Protein AF-A0AAF0ILE7-F1 (afdb_monomer)

Foldseek 3Di:
DDDPDDPPPDPDPVPDDDPVVVVVVVVVVVVVVVVVVVCVVVDLADEPVLLPVCVVPVPPDDDAFQVPFDWDDDDFFIKTKDKDWDADDDPDPDPPDRDIDIDPIDIDTFFGQDFAEDEADPPDDQWHSYYPVCPDDDTFGQCLLVLLLLLLVLVLLVSLVRYPDDPVFAKAFDPFFAAEDEPDPPDPPPAAEQELEADDPQLRLQSGQSQGAFGGIFGWDADPNGITGGLSRYHYNYPRGHYYYYNDDPDPDPDRRGHDHSVVSVVSSVSSCVVRVNVVSSSSSNSVSVPSNPPPPPDDDD

Sequence (302 aa):
MSCCEERKFGQNDLLRPKPKESSRIFLHSLKTWRSLLFVAQSTTRFPDSCINIRNVLHNTPAIPDSSGVTETAEGNCLLLNGYSLWKIHSISDCELNTKLKRSQSQAIVIGELQPTYCKLSNEFLLKWSGLDTTPNTPQTGNYLCVFVLGWAYILSARLLELRRENDADKLSYTDSRAILSAMNPTTHDCRFLIPVGDADEQELRWWAAILAKGCGWQATLTRGGRTYFSPWACYLDDDRPLTVLHNGLKSTSAYSLEPPSSTQAQSYLLRLAQMHNAVDQLIAAFMATLTIPRRQRFGAPI

pLDDT: mean 82.79, std 15.35, range [27.62, 98.5]

Nearest PDB structures (foldseek):
  8bqu-assembly1_A  TM=4.404E-01  e=6.848E+00  Oryzias latipes

Mean predicted aligned error: 10.49 Å

Solvent-accessible surface area (backbone atoms only — not comparable to full-atom values): 17958 Å² total; per-residue (Å²): 136,90,82,85,74,78,78,74,78,67,95,73,52,91,89,55,72,52,71,69,55,47,51,52,52,48,53,50,49,52,52,51,53,51,51,51,49,52,49,60,74,71,52,77,48,46,61,62,76,73,54,43,58,61,83,72,46,74,86,56,79,78,85,67,43,54,90,77,53,73,77,43,81,54,94,66,33,32,29,39,76,45,67,55,78,50,63,55,82,69,93,57,99,61,90,64,69,58,59,79,43,73,53,73,77,43,78,44,75,62,16,24,71,64,63,47,74,44,62,78,61,94,80,62,59,71,52,45,72,49,44,64,90,48,88,82,65,78,80,34,73,51,53,40,67,60,33,24,31,50,42,16,48,27,54,20,39,43,49,44,73,38,52,55,82,53,87,74,36,42,66,41,70,50,92,32,54,25,48,77,40,61,78,61,99,78,78,82,66,99,54,56,74,43,76,57,46,87,55,52,72,68,54,46,52,47,54,22,17,58,50,3,58,42,60,7,55,47,41,36,46,60,55,99,93,42,66,21,25,23,53,36,35,53,25,37,61,45,91,74,61,43,32,43,29,30,69,54,76,85,84,82,78,86,66,89,74,76,65,72,52,29,71,57,46,47,51,54,52,50,50,49,19,61,76,55,73,32,56,68,40,46,48,43,13,47,49,54,37,72,61,56,41,79,89,69,69,84,85,67,89,131

Organism: NCBI:txid2070801

Structure (mmCIF, N/CA/C/O backbone):
data_AF-A0AAF0ILE7-F1
#
_entry.id   AF-A0AAF0ILE7-F1
#
loop_
_atom_site.group_PDB
_atom_site.id
_atom_site.type_symbol
_atom_site.label_atom_id
_atom_site.label_alt_id
_atom_site.label_comp_id
_atom_site.label_asym_id
_atom_site.label_entity_id
_atom_site.label_seq_id
_atom_site.pdbx_PDB_ins_code
_atom_site.Cartn_x
_atom_site.Cartn_y
_atom_site.Cartn_z
_atom_site.occupancy
_atom_site.B_iso_or_equiv
_atom_site.auth_seq_id
_atom_site.auth_comp_id
_atom_site.auth_asym_id
_atom_site.auth_atom_id
_atom_site.pdbx_PDB_model_num
ATOM 1 N N . MET A 1 1 ? -65.268 -5.201 17.010 1.00 44.50 1 MET A N 1
ATOM 2 C CA . MET A 1 1 ? -65.114 -5.165 15.539 1.00 44.50 1 MET A CA 1
ATOM 3 C C . MET A 1 1 ? -65.282 -3.717 15.111 1.00 44.50 1 MET A C 1
ATOM 5 O O . MET A 1 1 ? -66.217 -3.091 15.584 1.00 44.50 1 MET A O 1
ATOM 9 N N . SER A 1 2 ? -64.376 -3.226 14.263 1.00 42.81 2 SER A N 1
ATOM 10 C CA . SER A 1 2 ? -64.203 -1.827 13.835 1.00 42.81 2 SER A CA 1
ATOM 11 C C . SER A 1 2 ? -63.523 -0.890 14.843 1.00 42.81 2 SER A C 1
ATOM 13 O O . SER A 1 2 ? -64.093 -0.568 15.877 1.00 42.81 2 SER A O 1
ATOM 15 N N . CYS A 1 3 ? -62.278 -0.517 14.526 1.00 34.16 3 CYS A N 1
ATOM 16 C CA . CYS A 1 3 ? -61.756 0.858 14.541 1.00 34.16 3 CYS A CA 1
ATOM 17 C C . CYS A 1 3 ? -60.310 0.841 14.000 1.00 34.16 3 CYS A C 1
ATOM 19 O O . CYS A 1 3 ? -59.349 1.106 14.717 1.00 34.16 3 CYS A O 1
ATOM 21 N N . CYS A 1 4 ? -60.141 0.493 12.719 1.00 44.22 4 CYS A N 1
ATOM 22 C CA . CYS A 1 4 ? -59.001 1.003 11.957 1.00 44.22 4 CYS A CA 1
ATOM 23 C C . CYS A 1 4 ? -59.420 2.379 11.439 1.00 44.22 4 CYS A C 1
ATOM 25 O O . CYS A 1 4 ? -59.944 2.496 10.336 1.00 44.22 4 CYS A O 1
ATOM 27 N N . GLU A 1 5 ? -59.253 3.406 12.271 1.00 39.88 5 GLU A N 1
ATOM 28 C CA . GLU A 1 5 ? -59.288 4.782 11.788 1.00 39.88 5 GLU A CA 1
ATOM 29 C C . GLU A 1 5 ? -58.074 5.004 10.884 1.00 39.88 5 GLU A C 1
ATOM 31 O O . GLU A 1 5 ? -56.918 4.903 11.307 1.00 39.88 5 GLU A O 1
ATOM 36 N N . GLU A 1 6 ? -58.347 5.295 9.616 1.00 42.75 6 GLU A N 1
ATOM 37 C CA . GLU A 1 6 ? -57.373 5.846 8.688 1.00 42.75 6 GLU A CA 1
ATOM 38 C C . GLU A 1 6 ? -56.753 7.105 9.308 1.00 42.75 6 GLU A C 1
ATOM 40 O O . GLU A 1 6 ? -57.413 8.137 9.466 1.00 42.75 6 GLU A O 1
ATOM 45 N N . ARG A 1 7 ? -55.457 7.051 9.647 1.00 43.00 7 ARG A N 1
ATOM 46 C CA . ARG A 1 7 ? -54.687 8.264 9.939 1.00 43.00 7 ARG A CA 1
ATOM 47 C C . ARG A 1 7 ? -54.686 9.130 8.685 1.00 43.00 7 ARG A C 1
ATOM 49 O O . ARG A 1 7 ? -53.892 8.915 7.771 1.00 43.00 7 ARG A O 1
ATOM 56 N N . LYS A 1 8 ? -55.548 10.146 8.665 1.00 46.66 8 LYS A N 1
ATOM 57 C CA . LYS A 1 8 ? -55.420 11.282 7.755 1.00 46.66 8 LYS A CA 1
ATOM 58 C C . LYS A 1 8 ? -54.035 11.892 7.963 1.00 46.66 8 LYS A C 1
ATOM 60 O O . LYS A 1 8 ? -53.756 12.479 9.007 1.00 46.66 8 LYS A O 1
ATOM 65 N N . PHE A 1 9 ? -53.161 11.721 6.974 1.00 48.44 9 PHE A N 1
ATOM 66 C CA . PHE A 1 9 ? -51.861 12.379 6.923 1.00 48.44 9 PHE A CA 1
ATOM 67 C C . PHE A 1 9 ? -52.081 13.894 6.933 1.00 48.44 9 PHE A C 1
ATOM 69 O O . PHE A 1 9 ? -52.560 14.473 5.959 1.00 48.44 9 PHE A O 1
ATOM 76 N N . GLY A 1 10 ? -51.774 14.527 8.066 1.00 49.00 10 GLY A N 1
ATOM 77 C CA . GLY A 1 10 ? -51.865 15.971 8.223 1.00 49.00 10 GLY A CA 1
ATOM 78 C C . GLY A 1 10 ? -50.972 16.679 7.209 1.00 49.00 10 GLY A C 1
ATOM 79 O O . GLY A 1 10 ? -49.790 16.377 7.076 1.00 49.00 10 GLY A O 1
ATOM 80 N N . GLN A 1 11 ? -51.544 17.658 6.518 1.00 53.59 11 GLN A N 1
ATOM 81 C CA . GLN A 1 11 ? -50.920 18.491 5.484 1.00 53.59 11 GLN A CA 1
ATOM 82 C C . GLN A 1 11 ? -49.782 19.405 6.001 1.00 53.59 11 GLN A C 1
ATOM 84 O O . GLN A 1 11 ? -49.270 20.220 5.241 1.00 53.59 11 GLN A O 1
ATOM 89 N N . ASN A 1 12 ? -49.387 19.271 7.274 1.00 57.56 12 ASN A N 1
ATOM 90 C CA . ASN A 1 12 ? -48.480 20.158 8.008 1.00 57.56 12 ASN A CA 1
ATOM 91 C C . ASN A 1 12 ? -47.476 19.362 8.862 1.00 57.56 12 ASN A C 1
ATOM 93 O O . ASN A 1 12 ? -47.335 19.599 10.061 1.00 57.56 12 ASN A O 1
ATOM 97 N N . ASP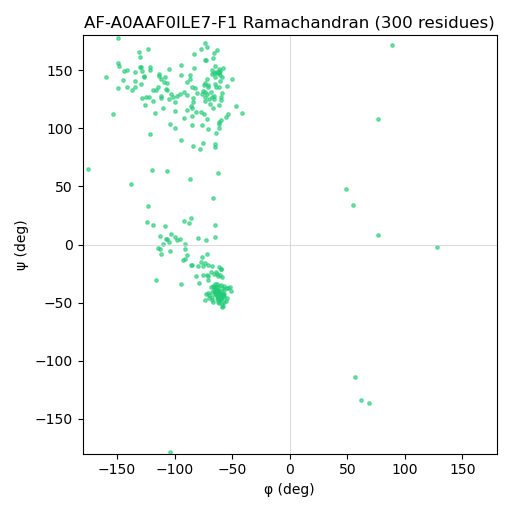 A 1 13 ? -46.779 18.401 8.262 1.00 67.25 13 ASP A N 1
ATOM 98 C CA . ASP A 1 13 ? -45.545 17.897 8.863 1.00 67.25 13 ASP A CA 1
ATOM 99 C C . ASP A 1 13 ? -44.461 18.979 8.716 1.00 67.25 13 ASP A C 1
ATOM 101 O O . ASP A 1 13 ? -43.992 19.245 7.610 1.00 67.25 13 ASP A O 1
ATOM 105 N N . LEU A 1 14 ? -44.096 19.634 9.825 1.00 68.38 14 LEU A N 1
ATOM 106 C CA . LEU A 1 14 ? -43.091 20.706 9.863 1.00 68.38 14 LEU A CA 1
ATOM 107 C C . LEU A 1 14 ? -41.696 20.237 9.417 1.00 68.38 14 LEU A C 1
ATOM 109 O O . LEU A 1 14 ? -40.869 21.070 9.053 1.00 68.38 14 LEU A O 1
ATOM 113 N N . LEU A 1 15 ? -41.435 18.927 9.430 1.00 72.00 15 LEU A N 1
ATOM 114 C CA . LEU A 1 15 ? -40.181 18.339 8.958 1.00 72.00 15 LEU A CA 1
ATOM 115 C C . LEU A 1 15 ? -40.216 18.005 7.462 1.00 72.00 15 LEU A C 1
ATOM 117 O O . LEU A 1 15 ? -39.178 17.681 6.880 1.00 72.00 15 LEU A O 1
ATOM 121 N N . ARG A 1 16 ? -41.386 18.094 6.816 1.00 70.62 16 ARG A N 1
ATOM 122 C CA . ARG A 1 16 ? -41.552 17.791 5.397 1.00 70.62 16 ARG A CA 1
ATOM 123 C C . ARG A 1 16 ? -41.569 19.094 4.592 1.00 70.62 16 ARG A C 1
ATOM 125 O O . ARG A 1 16 ? -42.498 19.891 4.735 1.00 70.62 16 ARG A O 1
ATOM 132 N N . PRO A 1 17 ? -40.570 19.331 3.722 1.00 76.88 17 PRO A N 1
ATOM 133 C CA . PRO A 1 17 ? -40.547 20.539 2.916 1.00 76.88 17 PRO A CA 1
ATOM 134 C C . PRO A 1 17 ? -41.801 20.627 2.046 1.00 76.88 17 PRO A C 1
ATOM 136 O O . PRO A 1 17 ? -42.312 19.623 1.541 1.00 76.88 17 PRO A O 1
ATOM 139 N N . LYS A 1 18 ? -42.301 21.851 1.859 1.00 86.06 18 LYS A N 1
ATOM 140 C CA . LYS A 1 18 ? -43.474 22.094 1.012 1.00 86.06 18 LYS A CA 1
ATOM 141 C C . LYS A 1 18 ? -43.158 21.665 -0.429 1.00 86.06 18 LYS A C 1
ATOM 143 O O . LYS A 1 18 ? -42.040 21.901 -0.883 1.00 86.06 18 LYS A O 1
ATOM 148 N N . PRO A 1 19 ? -44.129 21.164 -1.217 1.00 84.38 19 PRO A N 1
ATOM 149 C CA . PRO A 1 19 ? -43.870 20.670 -2.576 1.00 84.38 19 PRO A CA 1
ATOM 150 C C . PRO A 1 19 ? -43.118 21.652 -3.493 1.00 84.38 19 PRO A C 1
ATOM 152 O O . PRO A 1 19 ? -42.248 21.250 -4.267 1.00 84.38 19 PRO A O 1
ATOM 155 N N . LYS A 1 20 ? -43.403 22.958 -3.378 1.00 84.75 20 LYS A N 1
ATOM 156 C CA . LYS A 1 20 ? -42.690 24.023 -4.108 1.00 84.75 20 LYS A CA 1
ATOM 157 C C . LYS A 1 20 ? -41.219 24.134 -3.697 1.00 84.75 20 LYS A C 1
ATOM 159 O O . LYS A 1 20 ? -40.352 24.336 -4.541 1.00 84.75 20 LYS A O 1
ATOM 164 N N . GLU A 1 21 ? -40.937 23.989 -2.409 1.00 84.69 21 GLU A N 1
ATOM 165 C CA . GLU A 1 21 ? -39.586 24.044 -1.861 1.00 84.69 21 GLU A CA 1
ATOM 166 C C . GLU A 1 21 ? -38.790 22.787 -2.215 1.00 84.69 21 GLU A C 1
ATOM 168 O O . GLU A 1 21 ? -37.661 22.905 -2.687 1.00 84.69 21 GLU A O 1
ATOM 173 N N . SER A 1 22 ? -39.411 21.606 -2.125 1.00 85.88 22 SER A N 1
ATOM 174 C CA . SER A 1 22 ? -38.835 20.351 -2.619 1.00 85.88 22 SER A CA 1
ATOM 175 C C . SER A 1 22 ? -38.486 20.439 -4.105 1.00 85.88 22 SER A C 1
ATOM 177 O O . SER A 1 22 ? -37.383 20.070 -4.495 1.00 85.88 22 SER A O 1
ATOM 179 N N . SER A 1 23 ? -39.383 20.991 -4.929 1.00 89.50 23 SER A N 1
ATOM 180 C CA . SER A 1 23 ? -39.147 21.163 -6.370 1.00 89.50 23 SER A CA 1
ATOM 181 C C . SER A 1 23 ? -37.993 22.132 -6.651 1.00 89.50 23 SER A C 1
ATOM 183 O O . SER A 1 23 ? -37.149 21.865 -7.504 1.00 89.50 23 SER A O 1
ATOM 185 N N . ARG A 1 24 ? -37.903 23.238 -5.899 1.00 92.19 24 ARG A N 1
ATOM 186 C CA . ARG A 1 24 ? -36.795 24.201 -6.003 1.00 92.19 24 ARG A CA 1
ATOM 187 C C . ARG A 1 24 ? -35.454 23.568 -5.624 1.00 92.19 24 ARG A C 1
ATOM 189 O O . ARG A 1 24 ? -34.479 23.745 -6.351 1.00 92.19 24 ARG A O 1
ATOM 196 N N . ILE A 1 25 ? -35.405 22.834 -4.509 1.00 90.94 25 ILE A N 1
ATOM 197 C CA . ILE A 1 25 ? -34.198 22.129 -4.052 1.00 90.94 25 ILE A CA 1
ATOM 198 C C . ILE A 1 25 ? -33.799 21.054 -5.063 1.00 90.94 25 ILE A C 1
ATOM 200 O O . ILE A 1 25 ? -32.623 20.954 -5.401 1.00 90.94 25 ILE A O 1
ATOM 204 N N . PHE A 1 26 ? -34.763 20.302 -5.598 1.00 92.44 26 PHE A N 1
ATOM 205 C CA . PHE A 1 26 ? -34.513 19.295 -6.625 1.00 92.44 26 PHE A CA 1
ATOM 206 C C . PHE A 1 26 ? -33.878 19.906 -7.878 1.00 92.44 26 PHE A C 1
ATOM 208 O O . PHE A 1 26 ? -32.829 19.441 -8.315 1.00 92.44 26 PHE A O 1
ATOM 215 N N . LEU A 1 27 ? -34.456 20.980 -8.428 1.00 94.94 27 LEU A N 1
ATOM 216 C CA . LEU A 1 27 ? -33.906 21.651 -9.612 1.00 94.94 27 LEU A CA 1
ATOM 217 C C . LEU A 1 27 ? -32.514 22.236 -9.352 1.00 94.94 27 LEU A C 1
ATOM 219 O O . LEU A 1 27 ? -31.636 22.135 -10.209 1.00 94.94 27 LEU A O 1
ATOM 223 N N . HIS A 1 28 ? -32.300 22.823 -8.171 1.00 94.06 28 HIS A N 1
ATOM 224 C CA . HIS A 1 28 ? -30.990 23.327 -7.771 1.00 94.06 28 HIS A CA 1
ATOM 225 C C . HIS A 1 28 ? -29.959 22.195 -7.682 1.00 94.06 28 HIS A C 1
ATOM 227 O O . HIS A 1 28 ? -28.906 22.287 -8.305 1.00 94.06 28 HIS A O 1
ATOM 233 N N . SER A 1 29 ? -30.294 21.107 -6.986 1.00 92.44 29 SER A N 1
ATOM 234 C CA . SER A 1 29 ? -29.453 19.915 -6.861 1.00 92.44 29 SER A CA 1
ATOM 235 C C . SER A 1 29 ? -29.116 19.332 -8.233 1.00 92.44 29 SER A C 1
ATOM 237 O O . SER A 1 29 ? -27.945 19.152 -8.554 1.00 92.44 29 SER A O 1
ATOM 239 N N . LEU A 1 30 ? -30.117 19.135 -9.096 1.00 95.25 30 LEU A N 1
ATOM 240 C CA . LEU A 1 30 ? -29.925 18.618 -10.450 1.00 95.25 30 LEU A CA 1
ATOM 241 C C . LEU A 1 30 ? -28.982 19.504 -11.273 1.00 95.25 30 LEU A C 1
ATOM 243 O O . LEU A 1 30 ? -28.102 18.988 -11.961 1.00 95.25 30 LEU A O 1
ATOM 247 N N . LYS A 1 31 ? -29.146 20.832 -11.205 1.00 96.06 31 LYS A N 1
ATOM 248 C CA . LYS A 1 31 ? -28.257 21.781 -11.888 1.00 96.06 31 LYS A CA 1
ATOM 249 C C . LYS A 1 31 ? -26.826 21.676 -11.357 1.00 96.06 31 LYS A C 1
ATOM 251 O O . LYS A 1 31 ? -25.897 21.616 -12.158 1.00 96.06 31 LYS A O 1
ATOM 256 N N . THR A 1 32 ? -26.655 21.621 -10.039 1.00 94.62 32 THR A N 1
ATOM 257 C CA . THR A 1 32 ? -25.345 21.493 -9.389 1.00 94.62 32 THR A CA 1
ATOM 258 C C . THR A 1 32 ? -24.655 20.190 -9.786 1.00 94.62 32 THR A C 1
ATOM 260 O O . THR A 1 32 ? -23.532 20.231 -10.279 1.00 94.62 32 THR A O 1
ATOM 263 N N . TRP A 1 33 ? -25.335 19.045 -9.678 1.00 93.06 33 TRP A N 1
ATOM 264 C CA . TRP A 1 33 ? -24.778 17.744 -10.062 1.00 93.06 33 TRP A CA 1
ATOM 265 C C . TRP A 1 33 ? -24.431 17.664 -11.547 1.00 93.06 33 TRP A C 1
ATOM 267 O O . TRP A 1 33 ? -23.370 17.155 -11.892 1.00 93.06 33 TRP A O 1
ATOM 277 N N . ARG A 1 34 ? -25.269 18.217 -12.435 1.00 94.38 34 ARG A N 1
ATOM 278 C CA . ARG A 1 34 ? -24.948 18.298 -13.870 1.00 94.38 34 ARG A CA 1
ATOM 279 C C . ARG A 1 34 ? -23.727 19.169 -14.140 1.00 94.38 34 ARG A C 1
ATOM 281 O O . ARG A 1 34 ? -22.902 18.797 -14.964 1.00 94.38 34 ARG A O 1
ATOM 288 N N . SER A 1 35 ? -23.601 20.300 -13.448 1.00 93.25 35 SER A N 1
ATOM 289 C CA . SER A 1 35 ? -22.428 21.168 -13.572 1.00 93.25 35 SER A CA 1
ATOM 290 C C . SER A 1 35 ? -21.159 20.459 -13.104 1.00 93.25 35 SER A C 1
ATOM 292 O O . SER A 1 35 ? -20.144 20.530 -13.786 1.00 93.25 35 SER A O 1
ATOM 294 N N . LEU A 1 36 ? -21.218 19.757 -11.969 1.00 88.81 36 LEU A N 1
ATOM 295 C CA . LEU A 1 36 ? -20.093 18.980 -11.448 1.00 88.81 36 LEU A CA 1
ATOM 296 C C . LEU A 1 36 ? -19.712 17.837 -12.394 1.00 88.81 36 LEU A C 1
ATOM 298 O O . LEU A 1 36 ? -18.530 17.646 -12.655 1.00 88.81 36 LEU A O 1
ATOM 302 N N . LEU A 1 37 ? -20.698 17.122 -12.948 1.00 89.12 37 LEU A N 1
ATOM 303 C CA . LEU A 1 37 ? -20.465 16.062 -13.929 1.00 89.12 37 LEU A CA 1
ATOM 304 C C . LEU A 1 37 ? -19.801 16.606 -15.196 1.00 89.12 37 LEU A C 1
ATOM 306 O O . LEU A 1 37 ? -18.834 16.020 -15.666 1.00 89.12 37 LEU A O 1
ATOM 310 N N . PHE A 1 38 ? -20.292 17.728 -15.726 1.00 91.56 38 PHE A N 1
ATOM 311 C CA . PHE A 1 38 ? -19.709 18.361 -16.906 1.00 91.56 38 PHE A CA 1
ATOM 312 C C . PHE A 1 38 ? -18.247 18.755 -16.667 1.00 91.56 38 PHE A C 1
ATOM 314 O O . PHE A 1 38 ? -17.386 18.431 -17.481 1.00 91.56 38 PHE A O 1
ATOM 321 N N . VAL A 1 39 ? -17.957 19.389 -15.522 1.00 86.56 39 VAL A N 1
ATOM 322 C CA . VAL A 1 39 ? -16.581 19.720 -15.129 1.00 86.56 39 VAL A CA 1
ATOM 323 C C . VAL A 1 39 ? -15.742 18.446 -15.053 1.00 86.56 39 VAL A C 1
ATOM 325 O O . VAL A 1 39 ? -14.740 18.357 -15.752 1.00 86.56 39 VAL A O 1
ATOM 328 N N . ALA A 1 40 ? -16.195 17.430 -14.314 1.00 82.19 40 ALA A N 1
ATOM 329 C CA . ALA A 1 40 ? -15.473 16.171 -14.148 1.00 82.19 40 ALA A CA 1
ATOM 330 C C . ALA A 1 40 ? -15.185 15.452 -15.477 1.00 82.19 40 ALA A C 1
ATOM 332 O O . ALA A 1 40 ? -14.108 14.892 -15.641 1.00 82.19 40 ALA A O 1
ATOM 333 N N . GLN A 1 41 ? -16.115 15.490 -16.436 1.00 84.69 41 GLN A N 1
ATOM 334 C CA . GLN A 1 41 ? -15.923 14.915 -17.773 1.00 84.69 41 GLN A CA 1
ATOM 335 C C . GLN A 1 41 ? -14.927 15.705 -18.631 1.00 84.69 41 GLN A C 1
ATOM 337 O O . GLN A 1 41 ? -14.269 15.129 -19.492 1.00 84.69 41 GLN A O 1
ATOM 342 N N . SER A 1 42 ? -14.832 17.019 -18.422 1.00 83.06 42 SER A N 1
ATOM 343 C CA . SER A 1 42 ? -13.900 17.894 -19.146 1.00 83.06 42 SER A CA 1
ATOM 344 C C . SER A 1 42 ? -12.497 17.944 -18.531 1.00 83.06 42 SER A C 1
ATOM 346 O O . SER A 1 42 ? -11.541 18.364 -19.185 1.00 83.06 42 SER A O 1
ATOM 348 N N . THR A 1 43 ? -12.366 17.527 -17.273 1.00 78.38 43 THR A N 1
ATOM 349 C CA . THR A 1 43 ? -11.116 17.556 -16.523 1.00 78.38 43 THR A CA 1
ATOM 350 C C . THR A 1 43 ? -10.165 16.459 -17.006 1.00 78.38 43 THR A C 1
ATOM 352 O O . THR A 1 43 ? -10.501 15.280 -17.029 1.00 78.38 43 THR A O 1
ATOM 355 N N . THR A 1 44 ? -8.938 16.847 -17.353 1.00 77.56 44 THR A N 1
ATOM 356 C CA . THR A 1 44 ? -7.878 15.934 -17.824 1.00 77.56 44 THR A CA 1
ATOM 357 C C . THR A 1 44 ? -6.806 15.647 -16.769 1.00 77.56 44 THR A C 1
ATOM 359 O O . THR A 1 44 ? -5.930 14.814 -17.000 1.00 77.56 44 THR A O 1
ATOM 362 N N . ARG A 1 45 ? -6.870 16.320 -15.614 1.00 79.19 45 ARG A N 1
ATOM 363 C CA . ARG A 1 45 ? -5.884 16.285 -14.524 1.00 79.19 45 ARG A CA 1
ATOM 364 C C . ARG A 1 45 ? -6.548 16.035 -13.178 1.00 79.19 45 ARG A C 1
ATOM 366 O O . ARG A 1 45 ? -7.751 16.212 -13.033 1.00 79.19 45 ARG A O 1
ATOM 373 N N . PHE A 1 46 ? -5.782 15.604 -12.183 1.00 78.06 46 PHE A N 1
ATOM 374 C CA . PHE A 1 46 ? -6.350 15.395 -10.852 1.00 78.06 46 PHE A CA 1
ATOM 375 C C . PHE A 1 46 ? -6.378 16.705 -10.044 1.00 78.06 46 PHE A C 1
ATOM 377 O O . PHE A 1 46 ? -5.357 17.402 -10.005 1.00 78.06 46 PHE A O 1
ATOM 384 N N . PRO A 1 47 ? -7.493 17.007 -9.347 1.00 81.31 47 PRO A N 1
ATOM 385 C CA . PRO A 1 47 ? -7.560 18.131 -8.420 1.00 81.31 47 PRO A CA 1
ATOM 386 C C . PRO A 1 47 ? -6.553 17.991 -7.278 1.00 81.31 47 PRO A C 1
ATOM 388 O O . PRO A 1 47 ? -6.413 16.914 -6.694 1.00 81.31 47 PRO A O 1
ATOM 391 N N . ASP A 1 48 ? -5.927 19.092 -6.863 1.00 78.12 48 ASP A N 1
ATOM 392 C CA . ASP A 1 48 ? -4.950 19.066 -5.760 1.00 78.12 48 ASP A CA 1
ATOM 393 C C . ASP A 1 48 ? -5.576 18.641 -4.424 1.00 78.12 48 ASP A C 1
ATOM 395 O O . ASP A 1 48 ? -4.916 18.095 -3.538 1.00 78.12 48 ASP A O 1
ATOM 399 N N . SER A 1 49 ? -6.884 18.852 -4.267 1.00 78.81 49 SER A N 1
ATOM 400 C CA . SER A 1 49 ? -7.625 18.398 -3.092 1.00 78.81 49 SER A CA 1
ATOM 401 C C . SER A 1 49 ? -7.578 16.875 -2.916 1.00 78.81 49 SER A C 1
ATOM 403 O O . SER A 1 49 ? -7.645 16.410 -1.778 1.00 78.81 49 SER A O 1
ATOM 405 N N . CYS A 1 50 ? -7.396 16.104 -3.997 1.00 73.94 50 CYS A N 1
ATOM 406 C CA . CYS A 1 50 ? -7.274 14.645 -3.957 1.00 73.94 50 CYS A CA 1
ATOM 407 C C . CYS A 1 50 ? -5.977 14.170 -3.289 1.00 73.94 50 CYS A C 1
ATOM 409 O O . CYS A 1 50 ? -5.935 13.050 -2.782 1.00 73.94 50 CYS A O 1
ATOM 411 N N . ILE A 1 51 ? -4.938 15.009 -3.260 1.00 80.62 51 ILE A N 1
ATOM 412 C CA . ILE A 1 51 ? -3.635 14.673 -2.672 1.00 80.62 51 ILE A CA 1
ATOM 413 C C . ILE A 1 51 ? -3.369 15.365 -1.332 1.00 80.62 51 ILE A C 1
ATOM 415 O O . ILE A 1 51 ? -2.283 15.240 -0.764 1.00 80.62 51 ILE A O 1
ATOM 419 N N . ASN A 1 52 ? -4.348 16.099 -0.799 1.00 83.69 52 ASN A N 1
ATOM 420 C CA . ASN A 1 52 ? -4.190 16.799 0.466 1.00 83.69 52 ASN A CA 1
ATOM 421 C C . ASN A 1 52 ? -4.265 15.812 1.642 1.00 83.69 52 ASN A C 1
ATOM 423 O O . ASN A 1 52 ? -5.320 15.599 2.244 1.00 83.69 52 ASN A O 1
ATOM 427 N N . ILE A 1 53 ? -3.108 15.242 1.990 1.00 82.62 53 ILE A N 1
ATOM 428 C CA . ILE A 1 53 ? -2.946 14.302 3.107 1.00 82.62 53 ILE A CA 1
ATOM 429 C C . ILE A 1 53 ? -3.473 14.903 4.412 1.00 82.62 53 ILE A C 1
ATOM 431 O O . ILE A 1 53 ? -4.085 14.200 5.215 1.00 82.62 53 ILE A O 1
ATOM 435 N N . ARG A 1 54 ? -3.282 16.213 4.626 1.00 82.44 54 ARG A N 1
ATOM 436 C CA . ARG A 1 54 ? -3.734 16.886 5.847 1.00 82.44 54 ARG A CA 1
ATOM 437 C C . ARG A 1 54 ? -5.248 16.786 5.989 1.00 82.44 54 ARG A C 1
ATOM 439 O O . ARG A 1 54 ? -5.720 16.452 7.066 1.00 82.44 54 ARG A O 1
ATOM 446 N N . ASN A 1 55 ? -6.003 16.973 4.912 1.00 78.38 55 ASN A N 1
ATOM 447 C CA . ASN A 1 55 ? -7.462 16.858 4.963 1.00 78.38 55 ASN A CA 1
ATOM 448 C C . ASN A 1 55 ? -7.940 15.450 5.357 1.00 78.38 55 ASN A C 1
ATOM 450 O O . ASN A 1 55 ? -9.020 15.325 5.927 1.00 78.38 55 ASN A O 1
ATOM 454 N N . VAL A 1 56 ? -7.148 14.408 5.083 1.00 74.38 56 VAL A N 1
ATOM 455 C CA . VAL A 1 56 ? -7.508 13.010 5.372 1.00 74.38 56 VAL A CA 1
ATOM 456 C C . VAL A 1 56 ? -6.964 12.523 6.716 1.00 74.38 56 VAL A C 1
ATOM 458 O O . VAL A 1 56 ? -7.624 11.737 7.390 1.00 74.38 56 VAL A O 1
ATOM 461 N N . LEU A 1 57 ? -5.782 12.984 7.138 1.00 79.69 57 LEU A N 1
ATOM 462 C CA . LEU A 1 57 ? -5.086 12.447 8.313 1.00 79.69 57 LEU A CA 1
ATOM 463 C C . LEU A 1 57 ? -4.999 13.395 9.516 1.00 79.69 57 LEU A C 1
ATOM 465 O O . LEU A 1 57 ? -4.587 12.941 10.577 1.00 79.69 57 LEU A O 1
ATOM 469 N N . HIS A 1 58 ? -5.392 14.674 9.410 1.00 76.62 58 HIS A N 1
ATOM 470 C CA . HIS A 1 58 ? -5.158 15.672 10.475 1.00 76.62 58 HIS A CA 1
ATOM 471 C C . HIS A 1 58 ? -5.612 15.227 11.872 1.00 76.62 58 HIS A C 1
ATOM 473 O O . HIS A 1 58 ? -4.929 15.500 12.852 1.00 76.62 58 HIS A O 1
ATOM 479 N N . ASN A 1 59 ? -6.766 14.562 11.959 1.00 73.56 59 ASN A N 1
ATOM 480 C CA . ASN A 1 59 ? -7.354 14.105 13.221 1.00 73.56 59 ASN A CA 1
ATOM 481 C C . ASN A 1 59 ? -7.501 12.578 13.276 1.00 73.56 59 ASN A C 1
ATOM 483 O O . ASN A 1 59 ? -8.272 12.065 14.087 1.00 73.56 59 ASN A O 1
ATOM 487 N N . THR A 1 60 ? -6.805 11.855 12.398 1.00 77.12 60 THR A N 1
ATOM 488 C CA . THR A 1 60 ? -6.891 10.396 12.342 1.00 77.12 60 THR A CA 1
ATOM 489 C C . THR A 1 60 ? -5.924 9.814 13.371 1.00 77.12 60 THR A C 1
ATOM 491 O O . THR A 1 60 ? -4.722 10.065 13.274 1.00 77.12 60 THR A O 1
ATOM 494 N N . PRO A 1 61 ? -6.412 9.073 14.383 1.00 79.88 61 PRO A N 1
ATOM 495 C CA . PRO A 1 61 ? -5.541 8.495 15.395 1.00 79.88 61 PRO A CA 1
ATOM 496 C C . PRO A 1 61 ? -4.616 7.444 14.778 1.00 79.88 61 PRO A C 1
ATOM 498 O O . PRO A 1 61 ? -4.991 6.729 13.847 1.00 79.88 61 PRO A O 1
ATOM 501 N N . ALA A 1 62 ? -3.407 7.334 15.326 1.00 85.06 62 ALA A N 1
ATOM 502 C CA . ALA A 1 62 ? -2.493 6.259 14.969 1.00 85.06 62 ALA A CA 1
ATOM 503 C C . ALA A 1 62 ? -3.029 4.904 15.459 1.00 85.06 62 ALA A C 1
ATOM 505 O O . ALA A 1 62 ? -3.700 4.825 16.491 1.00 85.06 62 ALA A O 1
ATOM 506 N N . ILE A 1 63 ? -2.693 3.835 14.734 1.00 87.25 63 ILE A N 1
ATOM 507 C CA . ILE A 1 63 ? -2.946 2.467 15.197 1.00 87.25 63 ILE A CA 1
ATOM 508 C C . ILE A 1 63 ? -2.048 2.201 16.416 1.00 87.25 63 ILE A C 1
ATOM 510 O O . ILE A 1 63 ? -0.839 2.427 16.321 1.00 87.25 63 ILE A O 1
ATOM 514 N N . PRO A 1 64 ? -2.614 1.749 17.549 1.00 87.75 64 PRO A N 1
ATOM 515 C CA . PRO A 1 64 ? -1.850 1.480 18.759 1.00 87.75 64 PRO A CA 1
ATOM 516 C C . PRO A 1 64 ?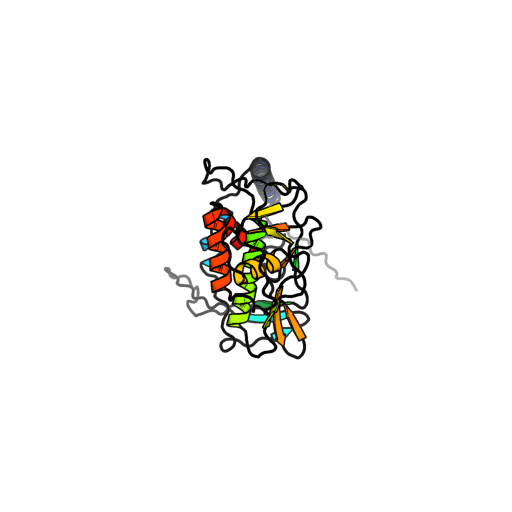 -1.010 0.206 18.628 1.00 87.75 64 PRO A C 1
ATOM 518 O O . PRO A 1 64 ? -1.322 -0.697 17.841 1.00 87.75 64 PRO A O 1
ATOM 521 N N . ASP A 1 65 ? 0.021 0.118 19.459 1.00 87.00 65 ASP A N 1
ATOM 522 C CA . ASP A 1 65 ? 0.807 -1.096 19.663 1.00 87.00 65 ASP A CA 1
ATOM 523 C C . ASP A 1 65 ? -0.020 -2.226 20.308 1.00 87.00 65 ASP A C 1
ATOM 525 O O . ASP A 1 65 ? -1.126 -2.016 20.826 1.00 87.00 65 ASP A O 1
ATOM 529 N N . SER A 1 66 ? 0.496 -3.456 20.244 1.00 82.25 66 SER A N 1
ATOM 530 C CA . SER A 1 66 ? -0.174 -4.657 20.772 1.00 82.25 66 SER A CA 1
ATOM 531 C C . SER A 1 66 ? -0.477 -4.594 22.274 1.00 82.25 66 SER A C 1
ATOM 533 O O . SER A 1 66 ? -1.481 -5.148 22.716 1.00 82.25 66 SER A O 1
ATOM 535 N N . SER A 1 67 ? 0.310 -3.854 23.054 1.00 78.94 67 SER A N 1
ATOM 536 C CA . SER A 1 67 ? 0.091 -3.646 24.491 1.00 78.94 67 SER A CA 1
ATOM 537 C C . SER A 1 67 ? -1.043 -2.664 24.812 1.00 78.94 67 SER A C 1
ATOM 539 O O . SER A 1 67 ? -1.639 -2.761 25.887 1.00 78.94 67 SER A O 1
ATOM 541 N N . GLY A 1 68 ? -1.355 -1.721 23.917 1.00 75.56 68 GLY A N 1
ATOM 542 C CA . GLY A 1 68 ? -2.314 -0.648 24.181 1.00 75.56 68 GLY A CA 1
ATOM 543 C C . GLY A 1 68 ? -3.789 -1.024 24.006 1.00 75.56 68 GLY A C 1
ATOM 544 O O . GLY A 1 68 ? -4.650 -0.403 24.633 1.00 75.56 68 GLY A O 1
ATOM 545 N N . VAL A 1 69 ? -4.108 -2.008 23.155 1.00 84.62 69 VAL A N 1
ATOM 546 C CA . VAL A 1 69 ? -5.495 -2.395 22.820 1.00 84.62 69 VAL A CA 1
ATOM 547 C C . VAL A 1 69 ? -5.588 -3.883 22.489 1.00 84.62 69 VAL A C 1
ATOM 549 O O . VAL A 1 69 ? -4.804 -4.394 21.687 1.00 84.62 69 VAL A O 1
ATOM 552 N N . THR A 1 70 ? -6.596 -4.556 23.052 1.00 85.31 70 THR A N 1
ATOM 553 C CA . THR A 1 70 ? -6.888 -5.965 22.773 1.00 85.31 70 THR A CA 1
ATOM 554 C C . THR A 1 70 ? -7.505 -6.160 21.393 1.00 85.31 70 THR A C 1
ATOM 556 O O . THR A 1 70 ? -8.384 -5.414 20.952 1.00 85.31 70 THR A O 1
ATOM 559 N N . GLU A 1 71 ? -7.055 -7.209 20.716 1.00 91.69 71 GLU A N 1
ATOM 560 C CA . GLU A 1 71 ? -7.589 -7.619 19.424 1.00 91.69 71 GLU A CA 1
ATOM 561 C C . GLU A 1 71 ? -8.789 -8.536 19.619 1.00 91.69 71 GLU A C 1
ATOM 563 O O . GLU A 1 71 ? -8.823 -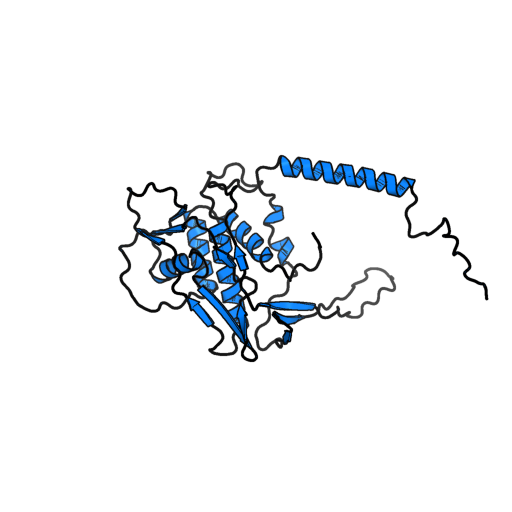9.377 20.518 1.00 91.69 71 GLU A O 1
ATOM 568 N N . THR A 1 72 ? -9.785 -8.385 18.755 1.00 90.38 72 THR A N 1
ATOM 569 C CA . THR A 1 72 ? -10.978 -9.233 18.761 1.00 90.38 72 THR A CA 1
ATOM 570 C C . THR A 1 72 ? -11.128 -9.908 17.410 1.00 90.38 72 THR A C 1
ATOM 572 O O . THR A 1 72 ? -11.091 -9.257 16.368 1.00 90.38 72 THR A O 1
ATOM 575 N N . ALA A 1 73 ? -11.260 -11.232 17.420 1.00 89.94 73 ALA A N 1
ATOM 576 C CA . ALA A 1 73 ? -11.560 -12.006 16.226 1.00 89.94 73 ALA A CA 1
ATOM 577 C C . ALA A 1 73 ? -13.080 -12.165 16.123 1.00 89.94 73 ALA A C 1
ATOM 579 O O . ALA A 1 73 ? -13.682 -12.898 16.906 1.00 89.94 73 ALA A O 1
ATOM 580 N N . GLU A 1 74 ? -13.699 -11.482 15.162 1.00 86.38 74 GLU A N 1
ATOM 581 C CA . GLU A 1 74 ? -15.144 -11.534 14.939 1.00 86.38 74 GLU A CA 1
ATOM 582 C C . GLU A 1 74 ? -15.440 -11.917 13.486 1.00 86.38 74 GLU A C 1
ATOM 584 O O . GLU A 1 74 ? -15.013 -11.262 12.529 1.00 86.38 74 GLU A O 1
ATOM 589 N N . GLY A 1 75 ? -16.150 -13.034 13.309 1.00 84.31 75 GLY A N 1
ATOM 590 C CA . GLY A 1 75 ? -16.426 -13.606 11.994 1.00 84.31 75 GLY A CA 1
ATOM 591 C C . GLY A 1 75 ? -15.143 -13.899 11.206 1.00 84.31 75 GLY A C 1
ATOM 592 O O . GLY A 1 75 ? -14.354 -14.772 11.579 1.00 84.31 75 GLY A O 1
ATOM 593 N N . ASN A 1 76 ? -14.957 -13.162 10.108 1.00 88.19 76 ASN A N 1
ATOM 594 C CA . ASN A 1 76 ? -13.830 -13.298 9.176 1.00 88.19 76 ASN A CA 1
ATOM 595 C C . ASN A 1 76 ? -12.831 -12.129 9.274 1.00 88.19 76 ASN A C 1
ATOM 597 O O . ASN A 1 76 ? -12.034 -11.925 8.356 1.00 88.19 76 ASN A O 1
ATOM 601 N N . CYS A 1 77 ? -12.891 -11.348 10.354 1.00 92.25 77 CYS A N 1
ATOM 602 C CA . CYS A 1 77 ? -12.058 -10.169 10.551 1.00 92.25 77 CYS A CA 1
ATOM 603 C C . CYS A 1 77 ? -11.350 -10.204 11.910 1.00 92.25 77 CYS A C 1
ATOM 605 O O . CYS A 1 77 ? -11.872 -10.728 12.894 1.00 92.25 77 CYS A O 1
ATOM 607 N N . LEU A 1 78 ? -10.162 -9.609 11.944 1.00 93.62 78 LEU A N 1
ATOM 608 C CA . LEU A 1 78 ? -9.450 -9.240 13.160 1.00 93.62 78 LEU A CA 1
ATOM 609 C C . LEU A 1 78 ? -9.641 -7.738 13.373 1.00 93.62 78 LEU A C 1
ATOM 611 O O . LEU A 1 78 ? -9.418 -6.955 12.446 1.00 93.62 78 LEU A O 1
ATOM 615 N N . LEU A 1 79 ? -10.101 -7.343 14.556 1.00 93.06 79 LEU A N 1
ATOM 616 C CA . LEU A 1 79 ? -10.607 -6.002 14.837 1.00 93.06 79 LEU A CA 1
ATOM 617 C C . LEU A 1 79 ? -9.911 -5.372 16.046 1.00 93.06 79 LEU A C 1
ATOM 619 O O . LEU A 1 79 ? -9.648 -6.044 17.046 1.00 93.06 79 LEU A O 1
ATOM 623 N N . LEU A 1 80 ? -9.722 -4.055 15.979 1.00 91.56 80 LEU A N 1
ATOM 624 C CA . LEU A 1 80 ? -9.439 -3.190 17.122 1.00 91.56 80 LEU A CA 1
ATOM 625 C C . LEU A 1 80 ? -10.668 -2.353 17.448 1.00 91.56 80 LEU A C 1
ATOM 627 O O . LEU A 1 80 ? -11.301 -1.810 16.547 1.00 91.56 80 LEU A O 1
ATOM 631 N N . ASN A 1 81 ? -10.968 -2.192 18.732 1.00 88.69 81 ASN A N 1
ATOM 632 C CA . ASN A 1 81 ? -12.067 -1.346 19.181 1.00 88.69 81 ASN A CA 1
ATOM 633 C C . ASN A 1 81 ? -11.529 -0.034 19.751 1.00 88.69 81 ASN A C 1
ATOM 635 O O . ASN A 1 81 ? -10.703 -0.030 20.661 1.00 88.69 81 ASN A O 1
ATOM 639 N N . GLY A 1 82 ? -12.020 1.083 19.221 1.00 85.44 82 GLY A N 1
ATOM 640 C CA . GLY A 1 82 ? -11.667 2.427 19.661 1.00 85.44 82 GLY A CA 1
ATOM 641 C C . GLY A 1 82 ? -12.899 3.292 19.891 1.00 85.44 82 GLY A C 1
ATOM 642 O O . GLY A 1 82 ? -14.005 2.965 19.476 1.00 85.44 82 GLY A O 1
ATOM 643 N N . TYR A 1 83 ? -12.731 4.423 20.563 1.00 85.62 83 TYR A N 1
ATOM 644 C CA . TYR A 1 83 ? -13.792 5.413 20.740 1.00 85.62 83 TYR A CA 1
ATOM 645 C C . TYR A 1 83 ? -13.176 6.805 20.799 1.00 85.62 83 TYR A C 1
ATOM 647 O O . TYR A 1 83 ? -12.032 6.973 21.216 1.00 85.62 83 TYR A O 1
ATOM 655 N N . SER A 1 84 ? -13.944 7.817 20.413 1.00 84.56 84 SER A N 1
ATOM 656 C CA . SER A 1 84 ? -13.531 9.207 20.555 1.00 84.56 84 SER A CA 1
ATOM 657 C C . SER A 1 84 ? -14.063 9.804 21.852 1.00 84.56 84 SER A C 1
ATOM 659 O O . SER A 1 84 ? -15.177 9.506 22.300 1.00 84.56 84 SER A O 1
ATOM 661 N N . LEU A 1 85 ? -13.264 10.694 22.426 1.00 86.31 85 LEU A N 1
ATOM 662 C CA . LEU A 1 85 ? -13.637 11.547 23.542 1.00 86.31 85 LEU A CA 1
ATOM 663 C C . LEU A 1 85 ? -13.703 12.982 23.032 1.00 86.31 85 LEU A C 1
ATOM 665 O O . LEU A 1 85 ? -12.750 13.464 22.424 1.00 86.31 85 LEU A O 1
ATOM 669 N N . TRP A 1 86 ? -14.815 13.670 23.271 1.00 84.31 86 TRP A N 1
ATOM 670 C CA . TRP A 1 86 ? -14.964 15.065 22.865 1.00 84.31 86 TRP A CA 1
ATOM 671 C C . TRP A 1 86 ? -15.551 15.916 23.980 1.00 84.31 86 TRP A C 1
ATOM 673 O O . TRP A 1 86 ? -16.362 15.468 24.796 1.00 84.31 86 TRP A O 1
ATOM 683 N N . LYS A 1 87 ? -15.141 17.183 23.995 1.00 84.75 87 LYS A N 1
ATOM 684 C CA . LYS A 1 87 ? -15.622 18.199 24.924 1.00 84.75 87 LYS A CA 1
ATOM 685 C C . LYS A 1 87 ? -16.061 19.421 24.132 1.00 84.75 87 LYS A C 1
ATOM 687 O O . LYS A 1 87 ? -15.289 19.956 23.338 1.00 84.75 87 LYS A O 1
ATOM 692 N N . ILE A 1 88 ? -17.293 19.860 24.360 1.00 81.75 88 ILE A N 1
ATOM 693 C CA . ILE A 1 88 ? -17.813 21.085 23.755 1.00 81.75 88 ILE A CA 1
ATOM 694 C C . ILE A 1 88 ? -17.361 22.249 24.634 1.00 81.75 88 ILE A C 1
ATOM 696 O O . ILE A 1 88 ? -17.638 22.265 25.833 1.00 81.75 88 ILE A O 1
ATOM 700 N N . HIS A 1 89 ? -16.647 23.198 24.038 1.00 75.75 89 HIS A N 1
ATOM 701 C CA . HIS A 1 89 ? -16.302 24.459 24.680 1.00 75.75 89 HIS A CA 1
ATOM 702 C C . HIS A 1 89 ? -17.293 25.506 24.167 1.00 75.75 89 HIS A C 1
ATOM 704 O O . HIS A 1 89 ? -17.171 25.961 23.032 1.00 75.75 89 HIS A O 1
ATOM 710 N N . SER A 1 90 ? -18.322 25.814 24.963 1.00 71.50 90 SER A N 1
ATOM 711 C CA . SER A 1 90 ? -19.268 26.884 24.630 1.00 71.50 90 SER A CA 1
ATOM 712 C C . SER A 1 90 ? -18.665 28.231 25.014 1.00 71.50 90 SER A C 1
ATOM 714 O O . SER A 1 90 ? -18.167 28.385 26.127 1.00 71.50 90 SER A O 1
ATOM 716 N N . ILE A 1 91 ? -18.700 29.186 24.084 1.00 66.88 91 ILE A N 1
ATOM 717 C CA . ILE A 1 91 ? -18.237 30.569 24.289 1.00 66.88 91 ILE A CA 1
ATOM 718 C C . ILE A 1 91 ? -19.399 31.462 24.784 1.00 66.88 91 ILE A C 1
ATOM 720 O O . ILE A 1 91 ? -19.172 32.568 25.259 1.00 66.88 91 ILE A O 1
ATOM 724 N N . SER A 1 92 ? -20.643 30.978 24.718 1.00 72.81 92 SER A N 1
ATOM 725 C CA . SER A 1 92 ? -21.852 31.663 25.198 1.00 72.81 92 SER A CA 1
ATOM 726 C C . SER A 1 92 ? -22.616 30.822 26.228 1.00 72.81 92 SER A C 1
ATOM 728 O O . SER A 1 92 ? -22.360 29.619 26.354 1.00 72.81 92 SER A O 1
ATOM 730 N N . ASP A 1 93 ? -23.594 31.435 26.907 1.00 61.03 93 ASP A N 1
ATOM 731 C CA . ASP A 1 93 ? -24.554 30.811 27.843 1.00 61.03 93 ASP A CA 1
ATOM 732 C C . ASP A 1 93 ? -25.533 29.827 27.156 1.00 61.03 93 ASP A C 1
ATOM 734 O O . ASP A 1 93 ? -26.729 29.786 27.430 1.00 61.03 93 ASP A O 1
ATOM 738 N N . CYS A 1 94 ? -25.052 29.022 26.209 1.00 64.88 94 CYS A N 1
ATOM 739 C CA . CYS A 1 94 ? -25.769 27.849 25.735 1.00 64.88 94 CYS A CA 1
ATOM 740 C C . CYS A 1 94 ? -25.666 26.736 26.785 1.00 64.88 94 CYS A C 1
ATOM 742 O O . CYS A 1 94 ? -24.568 26.368 27.199 1.00 64.88 94 CYS A O 1
ATOM 744 N N . GLU A 1 95 ? -26.795 26.109 27.127 1.00 64.50 95 GLU A N 1
ATOM 745 C CA . GLU A 1 95 ? -26.905 24.948 28.034 1.00 64.50 95 GLU A CA 1
ATOM 746 C C . GLU A 1 95 ? -26.225 23.661 27.502 1.00 64.50 95 GLU A C 1
ATOM 748 O O . GLU A 1 95 ? -26.481 22.542 27.959 1.00 64.50 95 GLU A O 1
ATOM 753 N N . LE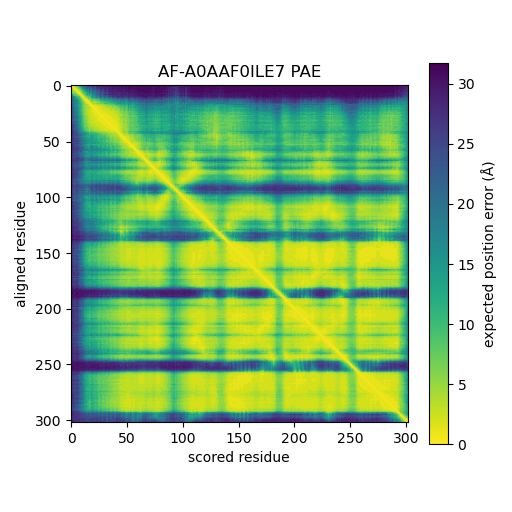U A 1 96 ? -25.342 23.777 26.507 1.00 67.38 96 LEU A N 1
ATOM 754 C CA . LEU A 1 96 ? -24.580 22.658 25.979 1.00 67.38 96 LEU A CA 1
ATOM 755 C C . LEU A 1 96 ? -23.537 22.233 27.012 1.00 67.38 96 LEU A C 1
ATOM 757 O O . LEU A 1 96 ? -22.461 22.807 27.145 1.00 67.38 96 LEU A O 1
ATOM 761 N N . ASN A 1 97 ? -23.891 21.176 27.736 1.00 68.19 97 ASN A N 1
ATOM 762 C CA . ASN A 1 97 ? -23.081 20.557 28.771 1.00 68.19 97 ASN A CA 1
ATOM 763 C C . ASN A 1 97 ? -21.621 20.327 28.319 1.00 68.19 97 ASN A C 1
ATOM 765 O O . ASN A 1 97 ? -21.360 19.555 27.390 1.00 68.19 97 ASN A O 1
ATOM 769 N N . THR A 1 98 ? -20.685 20.962 29.032 1.00 77.94 98 THR A N 1
ATOM 770 C CA . THR A 1 98 ? -19.229 20.916 28.809 1.00 77.94 98 THR A CA 1
ATOM 771 C C . THR A 1 98 ? -18.563 19.655 29.370 1.00 77.94 98 THR A C 1
ATOM 773 O O . THR A 1 98 ? -17.336 19.539 29.348 1.00 77.94 98 THR A O 1
ATOM 776 N N . LYS A 1 99 ? -19.337 18.688 29.883 1.00 84.06 99 LYS A N 1
ATOM 777 C CA . LYS A 1 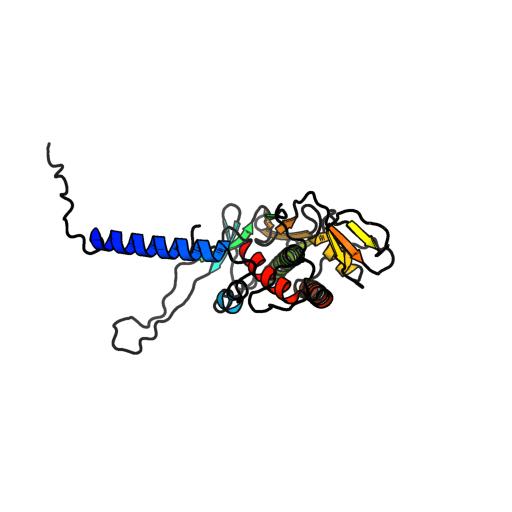99 ? -18.815 17.381 30.301 1.00 84.06 99 LYS A CA 1
ATOM 778 C C . LYS A 1 99 ? -18.185 16.647 29.118 1.00 84.06 99 LYS A C 1
ATOM 780 O O . LYS A 1 99 ? -18.657 16.727 27.983 1.00 84.06 99 LYS A O 1
ATOM 785 N N . LEU A 1 100 ? -17.129 15.896 29.419 1.00 87.12 100 LEU A N 1
ATOM 786 C CA . LEU A 1 100 ? -16.502 14.987 28.470 1.00 87.12 100 LEU A CA 1
ATOM 787 C C . LEU A 1 100 ? -17.533 13.946 28.020 1.00 87.12 100 LEU A C 1
ATOM 789 O O . LEU A 1 100 ? -18.132 13.258 28.848 1.00 87.12 100 LEU A O 1
ATOM 793 N N . LYS A 1 101 ? -17.748 13.843 26.713 1.00 87.19 101 LYS A N 1
ATOM 794 C CA . LYS A 1 101 ? -18.651 12.868 26.103 1.00 87.19 101 LYS A CA 1
ATOM 795 C C . LYS A 1 101 ? -17.829 11.803 25.391 1.00 87.19 101 LYS A C 1
ATOM 797 O O . LYS A 1 101 ? -16.789 12.094 24.802 1.00 87.19 101 LYS A O 1
ATOM 802 N N . ARG A 1 102 ? -18.324 10.571 25.451 1.00 88.00 102 ARG A N 1
ATOM 803 C CA . ARG A 1 102 ? -17.741 9.402 24.795 1.00 88.00 102 ARG A CA 1
ATOM 804 C C . ARG A 1 102 ? -18.622 9.004 23.618 1.00 88.00 102 ARG A C 1
ATOM 806 O O . ARG A 1 102 ? -19.843 8.952 23.766 1.00 88.00 102 ARG A O 1
ATOM 813 N N . SER A 1 103 ? -18.015 8.732 22.469 1.00 86.19 103 SER A N 1
ATOM 814 C CA . SER A 1 103 ? -18.728 8.147 21.334 1.00 86.19 103 SER A CA 1
ATOM 815 C C . SER A 1 103 ? -19.079 6.685 21.587 1.00 86.19 103 SER A C 1
ATOM 817 O O . SER A 1 103 ? -18.564 6.043 22.504 1.00 86.19 103 SER A O 1
ATOM 819 N N . GLN A 1 104 ? -19.903 6.123 20.707 1.00 86.12 104 GLN A N 1
ATOM 820 C CA . GLN A 1 104 ? -19.977 4.672 20.584 1.00 86.12 104 GLN A CA 1
ATOM 821 C C . GLN A 1 104 ? -18.609 4.100 20.186 1.00 86.12 104 GLN A C 1
ATOM 823 O O . GLN A 1 104 ? -17.822 4.776 19.511 1.00 86.12 104 GLN A O 1
ATOM 828 N N . SER A 1 105 ? -18.343 2.870 20.630 1.00 86.06 105 SER A N 1
ATOM 829 C CA . SER A 1 105 ? -17.164 2.118 20.207 1.00 86.06 105 SER A CA 1
ATOM 830 C C . SER A 1 105 ? -17.250 1.835 18.710 1.00 86.06 105 SER A C 1
ATOM 832 O O . SER A 1 105 ? -18.309 1.462 18.211 1.00 86.06 105 SER A O 1
ATOM 834 N N . GLN A 1 106 ? -16.141 2.026 18.013 1.00 85.19 106 GLN A N 1
ATOM 835 C CA . GLN A 1 106 ? -15.973 1.769 16.592 1.00 85.19 106 GLN A CA 1
ATOM 836 C C . GLN A 1 106 ? -14.937 0.664 16.422 1.00 85.19 106 GLN A C 1
ATOM 838 O O . GLN A 1 106 ? -13.871 0.713 17.040 1.00 85.19 106 GLN A O 1
ATOM 843 N N . ALA A 1 107 ? -15.262 -0.315 15.584 1.00 86.81 107 ALA A N 1
ATOM 844 C CA . ALA A 1 107 ? -14.349 -1.384 15.223 1.00 86.81 107 ALA A CA 1
ATOM 845 C C . ALA A 1 107 ? -13.563 -0.997 13.964 1.00 86.81 107 ALA A C 1
ATOM 847 O O . ALA A 1 107 ? -14.137 -0.573 12.961 1.00 86.81 107 ALA A O 1
ATOM 848 N N . ILE A 1 108 ? -12.247 -1.170 14.011 1.00 88.25 108 ILE A N 1
ATOM 849 C CA . ILE A 1 108 ? -11.331 -0.984 12.889 1.00 88.25 108 ILE A CA 1
ATOM 850 C C . ILE A 1 108 ? -10.794 -2.357 12.510 1.00 88.25 108 ILE A C 1
ATOM 852 O O . ILE A 1 108 ? -10.250 -3.070 13.351 1.00 88.25 108 ILE A O 1
ATOM 856 N N . VAL A 1 109 ? -10.930 -2.724 11.238 1.00 91.06 109 VAL A N 1
ATOM 857 C CA . VAL A 1 109 ? -10.392 -3.987 10.727 1.00 91.06 109 VAL A CA 1
ATOM 858 C C . VAL A 1 109 ? -8.872 -3.877 10.616 1.00 91.06 109 VAL A C 1
ATOM 860 O O . VAL A 1 109 ? -8.354 -3.002 9.936 1.00 91.06 109 VAL A O 1
ATOM 863 N N . ILE A 1 110 ? -8.147 -4.778 11.263 1.00 93.31 110 ILE A N 1
ATOM 864 C CA . ILE A 1 110 ? -6.690 -4.913 11.133 1.00 93.31 110 ILE A CA 1
ATOM 865 C C . ILE A 1 110 ? -6.287 -6.237 10.485 1.00 93.31 110 ILE A C 1
ATOM 867 O O . ILE A 1 110 ? -5.111 -6.472 10.235 1.00 93.31 110 ILE A O 1
ATOM 871 N N . GLY A 1 111 ? -7.250 -7.102 10.176 1.00 93.88 111 GLY A N 1
ATOM 872 C CA . GLY A 1 111 ? -6.973 -8.331 9.456 1.00 93.88 111 GLY A CA 1
ATOM 873 C C . GLY A 1 111 ? -8.206 -8.918 8.785 1.00 93.88 111 GLY A C 1
ATOM 874 O O . GLY A 1 111 ? -9.307 -8.860 9.332 1.00 93.88 111 GLY A O 1
ATOM 875 N N . GLU A 1 112 ? -8.018 -9.511 7.612 1.00 93.44 112 GLU A N 1
ATOM 876 C CA . GLU A 1 112 ? -9.051 -10.199 6.833 1.00 93.44 112 GLU A CA 1
ATOM 877 C C . GLU A 1 112 ? -8.574 -11.599 6.425 1.00 93.44 112 GLU A C 1
ATOM 879 O O . GLU A 1 112 ? -7.379 -11.841 6.291 1.00 93.44 112 GLU A O 1
ATOM 884 N N . LEU A 1 113 ? -9.490 -12.548 6.212 1.00 93.19 113 LEU A N 1
ATOM 885 C CA . LEU A 1 113 ? -9.110 -13.912 5.800 1.00 93.19 113 LEU A CA 1
ATOM 886 C C . LEU A 1 113 ? -8.582 -14.005 4.362 1.00 93.19 113 LEU A C 1
ATOM 888 O O . LEU A 1 113 ? -7.986 -15.016 3.996 1.00 93.19 113 LEU A O 1
ATOM 892 N N . GLN A 1 114 ? -8.835 -12.992 3.534 1.00 91.62 114 GLN A N 1
ATOM 893 C CA . GLN A 1 114 ? -8.410 -12.963 2.140 1.00 91.62 114 GLN A CA 1
ATOM 894 C C . GLN A 1 114 ? -7.797 -11.605 1.805 1.00 91.62 114 GLN A C 1
ATOM 896 O O . GLN A 1 114 ? -8.317 -10.581 2.249 1.00 91.62 114 GLN A O 1
ATOM 901 N N . PRO A 1 115 ? -6.720 -11.582 1.010 1.00 92.88 115 PRO A N 1
ATOM 902 C CA . PRO A 1 115 ? -6.157 -10.341 0.514 1.00 92.88 115 PRO A CA 1
ATOM 903 C C . PRO A 1 115 ? -6.986 -9.773 -0.644 1.00 92.88 115 PRO A C 1
ATOM 905 O O . PRO A 1 115 ? -7.827 -10.446 -1.244 1.00 92.88 115 PRO A O 1
ATOM 908 N N . THR A 1 116 ? -6.697 -8.526 -1.000 1.00 92.44 116 THR A N 1
ATOM 909 C CA . THR A 1 116 ? -7.271 -7.870 -2.175 1.00 92.44 116 THR A CA 1
ATOM 910 C C . THR A 1 116 ? -6.407 -8.128 -3.408 1.00 92.44 116 THR A C 1
ATOM 912 O O . THR A 1 116 ? -5.182 -8.059 -3.352 1.00 92.44 116 THR A O 1
ATOM 915 N N . TYR A 1 117 ? -7.051 -8.364 -4.550 1.00 92.62 117 TYR A N 1
ATOM 916 C CA . TYR A 1 117 ? -6.392 -8.424 -5.854 1.00 92.62 117 TYR A CA 1
ATOM 917 C C . TYR A 1 117 ? -6.878 -7.273 -6.735 1.00 92.62 117 TYR A C 1
ATOM 919 O O . TYR A 1 117 ? -8.078 -6.987 -6.789 1.00 92.62 117 TYR A O 1
ATOM 927 N N . CYS A 1 118 ? -5.952 -6.604 -7.414 1.00 90.69 118 CYS A N 1
ATOM 928 C CA . CYS A 1 118 ? -6.217 -5.485 -8.307 1.00 90.69 118 CYS A CA 1
ATOM 929 C C . CYS A 1 118 ? -5.722 -5.784 -9.725 1.00 90.69 118 CYS A C 1
ATOM 931 O O . CYS A 1 118 ? -4.794 -6.561 -9.929 1.00 90.69 118 CYS A O 1
ATOM 933 N N . LYS A 1 119 ? -6.357 -5.155 -10.715 1.00 90.94 119 LYS A N 1
ATOM 934 C CA . LYS A 1 119 ? -5.975 -5.235 -12.130 1.00 90.94 119 LYS A CA 1
ATOM 935 C C . LYS A 1 119 ? -5.682 -3.836 -12.636 1.00 90.94 119 LYS A C 1
ATOM 937 O O . LYS A 1 119 ? -6.285 -2.874 -12.150 1.00 90.94 119 LYS A O 1
ATOM 942 N N . LEU A 1 120 ? -4.790 -3.704 -13.611 1.00 86.81 120 LEU A N 1
ATOM 943 C CA . LEU A 1 120 ? -4.619 -2.423 -14.284 1.00 86.81 120 LEU A CA 1
ATOM 944 C C . LEU A 1 120 ? -5.843 -2.180 -15.175 1.00 86.81 120 LEU A C 1
ATOM 946 O O . LEU A 1 120 ? -6.382 -3.098 -15.794 1.00 86.81 120 LEU A O 1
ATOM 950 N N . SER A 1 121 ? -6.294 -0.931 -15.260 1.00 85.62 121 SER A N 1
ATOM 951 C CA . SER A 1 121 ? -7.397 -0.587 -16.161 1.00 85.62 121 SER A CA 1
ATOM 952 C C . SER A 1 121 ? -7.020 -0.881 -17.622 1.00 85.62 121 SER A C 1
ATOM 954 O O . SER A 1 121 ? -5.848 -0.805 -18.009 1.00 85.62 121 SER A O 1
ATOM 956 N N . ASN A 1 122 ? -8.016 -1.187 -18.453 1.00 80.94 122 ASN A N 1
ATOM 957 C CA . ASN A 1 122 ? -7.838 -1.214 -19.909 1.00 80.94 122 ASN A CA 1
ATOM 958 C C . ASN A 1 122 ? -7.539 0.189 -20.458 1.00 80.94 122 ASN A C 1
ATOM 960 O O . ASN A 1 122 ? -6.870 0.328 -21.474 1.00 80.94 122 ASN A O 1
ATOM 964 N N . GLU A 1 123 ? -7.973 1.221 -19.737 1.00 80.25 123 GLU A N 1
ATOM 965 C CA . GLU A 1 123 ? -7.739 2.635 -20.038 1.00 80.25 123 GLU A CA 1
ATOM 966 C C . GLU A 1 123 ? -6.475 3.167 -19.337 1.00 80.25 123 GLU A C 1
ATOM 968 O O . GLU A 1 123 ? -6.328 4.368 -19.113 1.00 80.25 123 GLU A O 1
ATOM 973 N N . PHE A 1 124 ? -5.561 2.280 -18.926 1.00 77.94 124 PHE A N 1
ATOM 974 C CA . PHE A 1 124 ? -4.321 2.693 -18.278 1.00 77.94 124 PHE A CA 1
ATOM 975 C C . PHE A 1 124 ? -3.484 3.561 -19.224 1.00 77.94 124 PHE A C 1
ATOM 977 O O . PHE A 1 124 ? -3.049 3.122 -20.289 1.00 77.94 124 PHE A O 1
ATOM 984 N N . LEU A 1 125 ? -3.219 4.794 -18.801 1.00 77.81 125 LEU A N 1
ATOM 985 C CA . LEU A 1 125 ? -2.376 5.722 -19.539 1.00 77.81 125 LEU A CA 1
ATOM 986 C C . LEU A 1 125 ? -0.907 5.458 -19.212 1.00 77.81 125 LEU A C 1
ATOM 988 O O . LEU A 1 125 ? -0.511 5.509 -18.051 1.00 77.81 125 LEU A O 1
ATOM 992 N N . LEU A 1 126 ? -0.082 5.246 -20.239 1.00 79.31 126 LEU A N 1
ATOM 993 C CA . LEU A 1 126 ? 1.373 5.083 -20.087 1.00 79.31 126 LEU A CA 1
ATOM 994 C C . LEU A 1 126 ? 2.064 6.339 -19.540 1.00 79.31 126 LEU A C 1
ATOM 996 O O . LEU A 1 126 ? 3.151 6.255 -18.969 1.00 79.31 126 LEU A O 1
ATOM 1000 N N . LYS A 1 127 ? 1.436 7.498 -19.729 1.00 83.94 127 LYS A N 1
ATOM 1001 C CA . LYS A 1 127 ? 1.934 8.796 -19.289 1.00 83.94 127 LYS A CA 1
ATOM 1002 C C . LYS A 1 127 ? 1.054 9.344 -18.184 1.00 83.94 127 LYS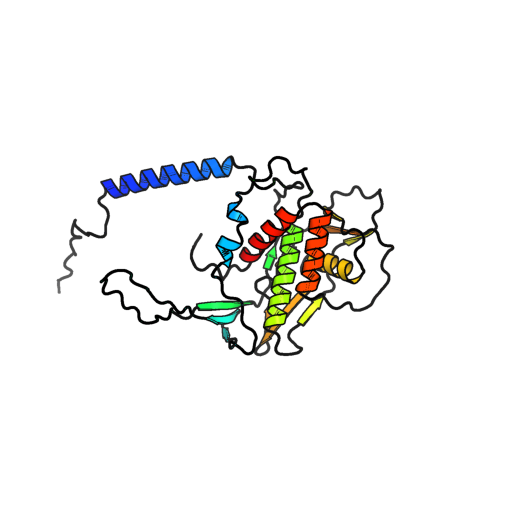 A C 1
ATOM 1004 O O . LYS A 1 127 ? -0.167 9.205 -18.231 1.00 83.94 127 LYS A O 1
ATOM 1009 N N . TRP A 1 128 ? 1.689 9.985 -17.217 1.00 83.00 128 TRP A N 1
ATOM 1010 C CA . TRP A 1 128 ? 0.986 10.657 -16.140 1.00 83.00 128 TRP A CA 1
ATOM 1011 C C . TRP A 1 128 ? 0.379 11.979 -16.624 1.00 83.00 128 TRP A C 1
ATOM 1013 O O . TRP A 1 128 ? 1.067 12.795 -17.239 1.00 83.00 128 TRP A O 1
ATOM 1023 N N . SER A 1 129 ? -0.913 12.189 -16.352 1.00 77.62 129 SER A N 1
ATOM 1024 C CA . SER A 1 129 ? -1.629 13.408 -16.762 1.00 77.62 129 SER A CA 1
ATOM 1025 C C . SER A 1 129 ? -1.288 14.634 -15.908 1.00 77.62 129 SER A C 1
ATOM 1027 O O . SER A 1 129 ? -1.502 15.763 -16.354 1.00 77.62 129 SER A O 1
ATOM 1029 N N . GLY A 1 130 ? -0.728 14.429 -14.712 1.00 77.62 130 GLY A N 1
ATOM 1030 C CA . GLY A 1 130 ? -0.358 15.505 -13.796 1.00 77.62 130 GLY A CA 1
ATOM 1031 C C . GLY A 1 130 ? -1.470 15.935 -12.839 1.00 77.62 130 GLY A C 1
ATOM 1032 O O . GLY A 1 130 ? -2.636 15.542 -12.956 1.00 77.62 130 GLY A O 1
ATOM 1033 N N . LEU A 1 131 ? -1.068 16.782 -11.893 1.00 78.19 131 LEU A N 1
ATOM 1034 C CA . LEU A 1 131 ? -1.945 17.538 -10.999 1.00 78.19 131 LEU A CA 1
ATOM 1035 C C . LEU A 1 131 ? -2.202 18.937 -11.569 1.00 78.19 131 LEU A C 1
ATOM 1037 O O . LEU A 1 131 ? -1.357 19.479 -12.292 1.00 78.19 131 LEU A O 1
ATOM 1041 N N . ASP A 1 132 ? -3.331 19.542 -11.201 1.00 70.31 132 ASP A N 1
ATOM 1042 C CA . ASP A 1 132 ? -3.726 20.888 -11.646 1.00 70.31 132 ASP A CA 1
ATOM 1043 C C . ASP A 1 132 ? -2.647 21.957 -11.379 1.00 70.31 132 ASP A C 1
ATOM 1045 O O . ASP A 1 132 ? -2.386 22.801 -12.240 1.00 70.31 132 ASP A O 1
ATOM 1049 N N . THR A 1 133 ? -1.940 21.876 -10.248 1.00 60.66 133 THR A N 1
ATOM 1050 C CA . THR A 1 133 ? -0.851 22.801 -9.868 1.00 60.66 133 THR A CA 1
ATOM 1051 C C . THR A 1 133 ? 0.450 22.663 -10.662 1.00 60.66 133 THR A C 1
ATOM 1053 O O . THR A 1 133 ? 1.333 23.512 -10.528 1.00 60.66 133 THR A O 1
ATOM 1056 N N . THR A 1 134 ? 0.594 21.642 -11.513 1.00 63.47 134 THR A N 1
ATOM 1057 C CA . THR A 1 134 ? 1.855 21.347 -12.225 1.00 63.47 134 THR A CA 1
ATOM 1058 C C . THR A 1 134 ? 1.707 21.408 -13.750 1.00 63.47 134 THR A C 1
ATOM 1060 O O . THR A 1 134 ? 1.880 20.406 -14.441 1.00 63.47 134 THR A O 1
ATOM 1063 N N . PRO A 1 135 ? 1.395 22.579 -14.339 1.00 58.38 135 PRO A N 1
ATOM 1064 C CA . PRO A 1 135 ? 1.068 22.656 -15.758 1.00 58.38 135 PRO A CA 1
ATOM 1065 C C . PRO A 1 135 ? 2.218 22.370 -16.726 1.00 58.38 135 PRO A C 1
ATOM 1067 O O . PRO A 1 135 ? 1.925 22.028 -17.871 1.00 58.38 135 PRO A O 1
ATOM 1070 N N . ASN A 1 136 ? 3.473 22.445 -16.268 1.00 58.06 136 ASN A N 1
ATOM 1071 C CA . ASN A 1 136 ? 4.677 22.386 -17.106 1.00 58.06 136 ASN A CA 1
ATOM 1072 C C . ASN A 1 136 ? 5.666 21.274 -16.708 1.00 58.06 136 ASN A C 1
ATOM 1074 O O . ASN A 1 136 ? 6.847 21.356 -17.049 1.00 58.06 136 ASN A O 1
ATOM 1078 N N . THR A 1 137 ? 5.238 20.250 -15.966 1.00 60.50 137 THR A N 1
ATOM 1079 C CA . THR A 1 137 ? 6.113 19.102 -15.699 1.00 60.50 137 THR A CA 1
ATOM 1080 C C . THR A 1 137 ? 6.297 18.283 -16.983 1.00 60.50 137 THR A C 1
ATOM 1082 O O . THR A 1 137 ? 5.324 18.045 -17.706 1.00 60.50 137 THR A O 1
ATOM 1085 N N . PRO A 1 138 ? 7.532 17.859 -17.318 1.00 63.53 138 PRO A N 1
ATOM 1086 C CA . PRO A 1 138 ? 7.746 16.933 -18.422 1.00 63.53 138 PRO A CA 1
ATOM 1087 C C . PRO A 1 138 ? 6.871 15.700 -18.201 1.00 63.53 138 PRO A C 1
ATOM 1089 O O . PRO A 1 138 ? 6.799 15.205 -17.078 1.00 63.53 138 PRO A O 1
ATOM 1092 N N . GLN A 1 139 ? 6.206 15.208 -19.248 1.00 65.75 139 GLN A N 1
ATOM 1093 C CA . GLN A 1 139 ? 5.402 13.990 -19.138 1.00 65.75 139 GLN A CA 1
ATOM 1094 C C . GLN A 1 139 ? 6.308 12.820 -18.740 1.00 65.75 139 GLN A C 1
ATOM 1096 O O . GLN A 1 139 ? 7.053 12.296 -19.569 1.00 65.75 139 GLN A O 1
ATOM 1101 N N . THR A 1 140 ? 6.247 12.427 -17.471 1.00 74.56 140 THR A N 1
ATOM 1102 C CA . THR A 1 140 ? 6.933 11.253 -16.935 1.00 74.56 140 THR A CA 1
ATOM 1103 C C . THR A 1 140 ? 6.104 9.994 -17.193 1.00 74.56 140 THR A C 1
ATOM 1105 O O . THR A 1 140 ? 4.914 10.051 -17.539 1.00 74.56 140 THR A O 1
ATOM 1108 N N . GLY A 1 141 ? 6.748 8.833 -17.063 1.00 84.75 141 GLY A N 1
ATOM 1109 C CA . GLY A 1 141 ? 6.040 7.556 -17.064 1.00 84.75 141 GLY A CA 1
ATOM 1110 C C . GLY A 1 141 ? 4.992 7.506 -15.949 1.00 84.75 141 GLY A C 1
ATOM 1111 O O . GLY A 1 141 ? 5.127 8.169 -14.918 1.00 84.75 141 GLY A O 1
ATOM 1112 N N . ASN A 1 142 ? 3.930 6.733 -16.160 1.00 89.06 142 ASN A N 1
ATOM 1113 C CA . ASN A 1 142 ? 2.927 6.486 -15.132 1.00 89.06 142 ASN A CA 1
ATOM 1114 C C . ASN A 1 142 ? 3.369 5.333 -14.218 1.00 89.06 142 ASN A C 1
ATOM 1116 O O . ASN A 1 142 ? 3.268 4.159 -14.572 1.00 89.06 142 ASN A O 1
ATOM 1120 N N . TYR A 1 143 ? 3.841 5.692 -13.030 1.00 91.62 143 TYR A N 1
ATOM 1121 C CA . TYR A 1 143 ? 4.281 4.806 -11.956 1.00 91.62 143 TYR A CA 1
ATOM 1122 C C . TYR A 1 143 ? 3.247 4.701 -10.827 1.00 91.62 143 TYR A C 1
ATOM 1124 O O . TYR A 1 143 ? 3.532 4.107 -9.788 1.00 91.62 143 TYR A O 1
ATOM 1132 N N . LEU A 1 144 ? 2.034 5.239 -11.006 1.00 91.62 144 LEU A N 1
ATOM 1133 C CA . LEU A 1 144 ? 1.009 5.254 -9.962 1.00 91.62 144 LEU A CA 1
ATOM 1134 C C . LEU A 1 144 ? 0.726 3.846 -9.421 1.00 91.62 144 LEU A C 1
ATOM 1136 O O . LEU A 1 144 ? 0.689 3.651 -8.210 1.00 91.62 144 LEU A O 1
ATOM 1140 N N . CYS A 1 145 ? 0.568 2.849 -10.298 1.00 92.25 145 CYS A N 1
ATOM 1141 C CA . CYS A 1 145 ? 0.302 1.473 -9.868 1.00 92.25 145 CYS A CA 1
ATOM 1142 C C . CYS A 1 145 ? 1.467 0.877 -9.064 1.00 92.25 145 CYS A C 1
ATOM 1144 O O . CYS A 1 145 ? 1.237 0.226 -8.046 1.00 92.25 145 CYS A O 1
ATOM 1146 N N . VAL A 1 146 ? 2.705 1.161 -9.476 1.00 94.69 146 VAL A N 1
ATOM 1147 C CA . VAL A 1 146 ? 3.935 0.738 -8.797 1.00 94.69 146 VAL A CA 1
ATOM 1148 C C . VAL A 1 146 ? 3.967 1.312 -7.384 1.00 94.69 146 VAL A C 1
ATOM 1150 O O . VAL A 1 146 ? 4.173 0.577 -6.419 1.00 94.69 146 VAL A O 1
ATOM 1153 N N . PHE A 1 147 ? 3.679 2.608 -7.244 1.00 96.69 147 PHE A N 1
ATOM 1154 C CA . PHE A 1 147 ? 3.629 3.255 -5.939 1.00 96.69 147 PHE A CA 1
ATOM 1155 C C . PHE A 1 147 ? 2.462 2.768 -5.078 1.00 96.69 147 PHE A C 1
ATOM 1157 O O . PHE A 1 147 ? 2.643 2.610 -3.874 1.00 96.69 147 PHE A O 1
ATOM 1164 N N . VAL A 1 148 ? 1.290 2.480 -5.656 1.00 96.31 148 VAL A N 1
ATOM 1165 C CA . VAL A 1 148 ? 0.145 1.936 -4.903 1.00 96.31 148 VAL A CA 1
ATOM 1166 C C . VAL A 1 148 ? 0.499 0.580 -4.292 1.00 96.31 148 VAL A C 1
ATOM 1168 O O . VAL A 1 148 ? 0.254 0.368 -3.103 1.00 96.31 148 VAL A O 1
ATOM 1171 N N . LEU A 1 149 ? 1.120 -0.310 -5.074 1.00 96.69 149 LEU A N 1
ATOM 1172 C CA . LEU A 1 149 ? 1.583 -1.626 -4.614 1.00 96.69 149 LEU A CA 1
ATOM 1173 C C . LEU A 1 149 ? 2.703 -1.506 -3.567 1.00 96.69 149 LEU A C 1
ATOM 1175 O O . LEU A 1 149 ? 2.693 -2.220 -2.564 1.00 96.69 149 LEU A O 1
ATOM 1179 N N . GLY A 1 150 ? 3.631 -0.564 -3.748 1.00 97.88 150 GLY A N 1
ATOM 1180 C CA . GLY A 1 150 ? 4.663 -0.267 -2.753 1.00 97.88 150 GLY A CA 1
ATOM 1181 C C . GLY A 1 150 ? 4.081 0.236 -1.430 1.00 97.88 150 GLY A C 1
ATOM 1182 O O . GLY A 1 150 ? 4.443 -0.253 -0.362 1.00 97.88 150 GLY A O 1
ATOM 1183 N N . TRP A 1 151 ? 3.131 1.171 -1.473 1.00 98.12 151 TRP A N 1
ATOM 1184 C CA . TRP A 1 151 ? 2.450 1.652 -0.270 1.00 98.12 151 TRP A CA 1
ATOM 1185 C C . TRP A 1 151 ? 1.607 0.565 0.396 1.00 98.12 151 TRP A C 1
ATOM 1187 O O . TRP A 1 151 ? 1.566 0.500 1.623 1.00 98.12 151 TRP A O 1
ATOM 1197 N N . ALA A 1 152 ? 0.969 -0.309 -0.386 1.00 97.62 152 ALA A N 1
ATOM 1198 C CA . ALA A 1 152 ? 0.233 -1.462 0.124 1.00 97.62 152 ALA A CA 1
ATOM 1199 C C . ALA A 1 152 ? 1.144 -2.383 0.954 1.00 97.62 152 ALA A C 1
ATOM 1201 O O . ALA A 1 152 ? 0.780 -2.779 2.066 1.00 97.62 152 ALA A O 1
ATOM 1202 N N . TYR A 1 153 ? 2.361 -2.643 0.463 1.00 98.19 153 TYR A N 1
ATOM 1203 C CA . TYR A 1 153 ? 3.404 -3.325 1.228 1.00 98.19 153 TYR A CA 1
ATOM 1204 C C . TYR A 1 153 ? 3.754 -2.565 2.510 1.00 98.19 153 TYR A C 1
ATOM 1206 O O . TYR A 1 153 ? 3.683 -3.140 3.591 1.00 98.19 153 TYR A O 1
ATOM 1214 N N . ILE A 1 154 ? 4.094 -1.275 2.412 1.00 98.50 154 ILE A N 1
ATOM 1215 C CA . ILE A 1 154 ? 4.568 -0.477 3.556 1.00 98.50 154 ILE A CA 1
ATOM 1216 C C . ILE A 1 154 ? 3.530 -0.414 4.670 1.00 98.50 154 ILE A C 1
ATOM 1218 O O . ILE A 1 154 ? 3.879 -0.626 5.828 1.00 98.50 154 ILE A O 1
ATOM 1222 N N . LEU A 1 155 ? 2.263 -0.152 4.344 1.00 97.06 155 LEU A N 1
ATOM 1223 C CA . LEU A 1 155 ? 1.193 -0.096 5.342 1.00 97.06 155 LEU A CA 1
ATOM 1224 C C . LEU A 1 155 ? 0.971 -1.462 6.000 1.00 97.06 155 LEU A C 1
ATOM 1226 O O . LEU A 1 155 ? 0.749 -1.536 7.205 1.00 97.06 155 LEU A O 1
ATOM 1230 N N . SER A 1 156 ? 1.101 -2.543 5.231 1.00 97.44 156 SER A N 1
ATOM 1231 C CA . SER A 1 156 ? 0.984 -3.908 5.748 1.00 97.44 156 SER A CA 1
ATOM 1232 C C . SER A 1 156 ? 2.158 -4.302 6.644 1.00 97.44 156 SER A C 1
ATOM 1234 O O . SER A 1 156 ? 1.948 -4.859 7.719 1.00 97.44 156 SER A O 1
ATOM 1236 N N . ALA A 1 157 ? 3.385 -3.970 6.240 1.00 97.81 157 ALA A N 1
ATOM 1237 C CA . ALA A 1 157 ? 4.587 -4.163 7.043 1.00 97.81 157 ALA A CA 1
ATOM 1238 C C . ALA A 1 157 ? 4.522 -3.326 8.325 1.00 97.81 157 ALA A C 1
ATOM 1240 O O . ALA A 1 157 ? 4.791 -3.835 9.408 1.00 97.81 157 ALA A O 1
ATOM 1241 N N . ARG A 1 158 ? 4.077 -2.067 8.229 1.00 97.12 158 ARG A N 1
ATOM 1242 C CA . ARG A 1 158 ? 3.953 -1.181 9.387 1.00 97.12 158 ARG A CA 1
ATOM 1243 C C . ARG A 1 158 ? 2.904 -1.671 10.377 1.00 97.12 158 ARG A C 1
ATOM 1245 O O . ARG A 1 158 ? 3.130 -1.612 11.581 1.00 97.12 158 ARG A O 1
ATOM 1252 N N . LEU A 1 159 ? 1.768 -2.157 9.882 1.00 95.88 159 LEU A N 1
ATOM 1253 C CA . LEU A 1 159 ? 0.750 -2.772 10.726 1.00 95.88 159 LEU A CA 1
ATOM 1254 C C . LEU A 1 159 ? 1.319 -3.981 11.473 1.00 95.88 159 LEU A C 1
ATOM 1256 O O . LEU A 1 159 ? 1.131 -4.092 12.682 1.00 95.88 159 LEU A O 1
ATOM 1260 N N . LEU A 1 160 ? 2.043 -4.851 10.767 1.00 95.81 160 LEU A N 1
ATOM 1261 C CA . LEU A 1 160 ? 2.694 -6.007 11.371 1.00 95.81 160 LEU A CA 1
ATOM 1262 C C . LEU A 1 160 ? 3.710 -5.586 12.441 1.00 95.81 160 LEU A C 1
ATOM 1264 O O . LEU A 1 160 ? 3.672 -6.112 13.542 1.00 95.81 160 LEU A O 1
ATOM 1268 N N . GLU A 1 161 ? 4.571 -4.606 12.164 1.00 95.75 161 GLU A N 1
ATOM 1269 C CA . GLU A 1 161 ? 5.538 -4.069 13.136 1.00 95.75 161 GLU A CA 1
ATOM 1270 C C . GLU A 1 161 ? 4.875 -3.547 14.417 1.00 95.75 161 GLU A C 1
ATOM 1272 O O . GLU A 1 161 ? 5.442 -3.689 15.496 1.00 95.75 161 GLU A O 1
ATOM 1277 N N . LEU A 1 162 ? 3.686 -2.945 14.309 1.00 94.69 162 LEU A N 1
ATOM 1278 C CA . LEU A 1 162 ? 2.941 -2.419 15.457 1.00 94.69 162 LEU A CA 1
ATOM 1279 C C . LEU A 1 162 ? 2.195 -3.509 16.238 1.00 94.69 162 LEU A C 1
ATOM 1281 O O . LEU A 1 162 ? 2.014 -3.380 17.447 1.00 94.69 162 LEU A O 1
ATOM 1285 N N . ARG A 1 163 ? 1.711 -4.548 15.548 1.00 93.69 163 ARG A N 1
ATOM 1286 C CA . ARG A 1 163 ? 0.788 -5.555 16.102 1.00 93.69 163 ARG A CA 1
ATOM 1287 C C . ARG A 1 163 ? 1.405 -6.939 16.295 1.00 93.69 163 ARG A C 1
ATOM 1289 O O . ARG A 1 163 ? 0.706 -7.851 16.723 1.00 93.69 163 ARG A O 1
ATOM 1296 N N . ARG A 1 164 ? 2.685 -7.126 15.975 1.00 92.50 164 ARG A N 1
ATOM 1297 C CA . ARG A 1 164 ? 3.379 -8.406 16.147 1.00 92.50 164 ARG A CA 1
ATOM 1298 C C . ARG A 1 164 ? 3.354 -8.828 17.616 1.00 92.50 164 ARG A C 1
ATOM 1300 O O . ARG A 1 164 ? 3.781 -8.076 18.489 1.00 92.50 164 ARG A O 1
ATOM 1307 N N . GLU A 1 165 ? 2.886 -10.045 17.869 1.00 89.38 165 GLU A N 1
ATOM 1308 C CA . GLU A 1 165 ? 2.857 -10.645 19.210 1.00 89.38 165 GLU A CA 1
ATOM 1309 C C . GLU A 1 165 ? 3.744 -11.888 19.313 1.00 89.38 165 GLU A C 1
ATOM 1311 O O . GLU A 1 165 ? 4.274 -12.187 20.380 1.00 89.38 165 GLU A O 1
ATOM 1316 N N . ASN A 1 166 ? 3.907 -12.629 18.216 1.00 87.31 166 ASN A N 1
ATOM 1317 C CA . ASN A 1 166 ? 4.632 -13.897 18.205 1.00 87.31 166 ASN A CA 1
ATOM 1318 C C . ASN A 1 166 ? 5.311 -14.156 16.848 1.00 87.31 166 ASN A C 1
ATOM 1320 O O . ASN A 1 166 ? 5.184 -13.371 15.910 1.00 87.31 166 ASN A O 1
ATOM 1324 N N . ASP A 1 167 ? 6.038 -15.267 16.736 1.00 88.69 167 ASP A N 1
ATOM 1325 C CA . ASP A 1 167 ? 6.772 -15.631 15.514 1.00 88.69 167 ASP A CA 1
ATOM 1326 C C . ASP A 1 167 ? 5.887 -16.180 14.385 1.00 88.69 167 ASP A C 1
ATOM 1328 O O . ASP A 1 167 ? 6.343 -16.303 13.247 1.00 88.69 167 ASP A O 1
ATOM 1332 N N . ALA A 1 168 ? 4.615 -16.488 14.663 1.00 91.94 168 ALA A N 1
ATOM 1333 C CA . ALA A 1 168 ? 3.648 -16.811 13.615 1.00 91.94 168 ALA A CA 1
ATOM 1334 C C . ALA A 1 168 ? 3.152 -15.550 12.879 1.00 91.94 168 ALA A C 1
ATOM 1336 O O . ALA A 1 168 ? 2.583 -15.666 11.790 1.00 91.94 168 ALA A O 1
ATOM 1337 N N . ASP A 1 169 ? 3.391 -14.361 13.441 1.00 94.81 169 ASP A N 1
ATOM 1338 C CA . ASP A 1 169 ? 3.189 -13.078 12.777 1.00 94.81 169 ASP A CA 1
ATOM 1339 C C . ASP A 1 169 ? 4.429 -12.747 11.947 1.00 94.81 169 ASP A C 1
ATOM 1341 O O . ASP A 1 169 ? 5.505 -12.467 12.483 1.00 94.81 169 ASP A O 1
ATOM 1345 N N . LYS A 1 170 ? 4.296 -12.785 10.621 1.00 93.81 170 LYS A N 1
ATOM 1346 C CA . LYS A 1 170 ? 5.454 -12.657 9.735 1.00 93.81 170 LYS A CA 1
ATOM 1347 C C . LYS A 1 170 ? 5.169 -11.885 8.462 1.00 93.81 170 LYS A C 1
ATOM 1349 O O . LYS A 1 170 ? 4.075 -11.924 7.895 1.00 93.81 170 LYS A O 1
ATOM 1354 N N . LEU A 1 171 ? 6.225 -11.222 8.008 1.00 95.94 171 LEU A N 1
ATOM 1355 C CA . LEU A 1 171 ? 6.366 -10.684 6.670 1.00 95.94 171 LEU A CA 1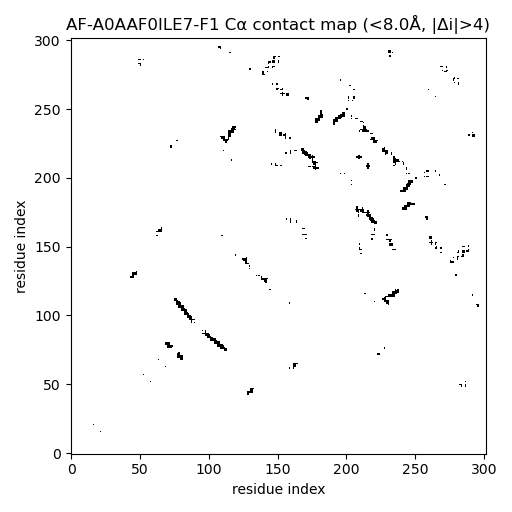
ATOM 1356 C C . LEU A 1 171 ? 7.231 -11.677 5.901 1.00 95.94 171 LEU A C 1
ATOM 1358 O O . LEU A 1 171 ? 8.329 -12.008 6.341 1.00 95.94 171 LEU A O 1
ATOM 1362 N N . SER A 1 172 ? 6.730 -12.206 4.792 1.00 95.19 172 SER A N 1
ATOM 1363 C CA . SER A 1 172 ? 7.447 -13.233 4.035 1.00 95.19 172 SER A CA 1
ATOM 1364 C C . SER A 1 172 ? 7.295 -13.038 2.539 1.00 95.19 172 SER A C 1
ATOM 1366 O O . SER A 1 172 ? 6.291 -12.514 2.056 1.00 95.19 172 SER A O 1
ATOM 1368 N N . TYR A 1 173 ? 8.314 -13.462 1.805 1.00 95.69 173 TYR A N 1
ATOM 1369 C CA . TYR A 1 173 ? 8.233 -13.592 0.365 1.00 95.69 173 TYR A CA 1
ATOM 1370 C C . TYR A 1 173 ? 7.584 -14.916 -0.029 1.00 95.69 173 TYR A C 1
ATOM 1372 O O . TYR A 1 173 ? 7.713 -15.915 0.674 1.00 95.69 173 TYR A O 1
ATOM 1380 N N . THR A 1 174 ? 6.945 -14.928 -1.193 1.00 94.12 174 THR A N 1
ATOM 1381 C CA . THR A 1 174 ? 6.500 -16.159 -1.852 1.00 94.12 174 THR A CA 1
ATOM 1382 C C . THR A 1 174 ? 7.425 -16.492 -3.029 1.00 94.12 174 THR A C 1
ATOM 1384 O O . THR A 1 174 ? 8.381 -15.763 -3.329 1.00 94.12 174 THR A O 1
ATOM 1387 N N . ASP A 1 175 ? 7.108 -17.571 -3.740 1.00 91.38 175 ASP A N 1
ATOM 1388 C CA . ASP A 1 175 ? 7.795 -17.943 -4.977 1.00 91.38 175 ASP A CA 1
ATOM 1389 C C . ASP A 1 175 ? 7.421 -17.053 -6.170 1.00 91.38 175 ASP A C 1
ATOM 1391 O O . ASP A 1 175 ? 8.152 -17.028 -7.162 1.00 91.38 175 ASP A O 1
ATOM 1395 N N . SER A 1 176 ? 6.326 -16.284 -6.084 1.00 92.12 176 SER A N 1
ATOM 1396 C CA . SER A 1 176 ? 5.925 -15.397 -7.177 1.00 92.12 176 SER A CA 1
ATOM 1397 C C . SER A 1 176 ? 6.842 -14.179 -7.264 1.00 92.12 176 SER A C 1
ATOM 1399 O O . SER A 1 176 ? 7.144 -13.515 -6.265 1.00 92.12 176 SER A O 1
ATOM 1401 N N . ARG A 1 177 ? 7.312 -13.892 -8.481 1.00 91.81 177 ARG A N 1
ATOM 1402 C CA . ARG A 1 177 ? 8.264 -12.818 -8.773 1.00 91.81 177 ARG A CA 1
ATOM 1403 C C . ARG A 1 177 ? 7.960 -12.196 -10.130 1.00 91.81 177 ARG A C 1
ATOM 1405 O O . ARG A 1 177 ? 7.634 -12.900 -11.084 1.00 91.81 177 ARG A O 1
ATOM 1412 N N . ALA A 1 178 ? 8.102 -10.880 -10.216 1.00 91.25 178 ALA A N 1
ATOM 1413 C CA . ALA A 1 178 ? 8.156 -10.167 -11.481 1.00 91.25 178 ALA A CA 1
ATOM 1414 C C . ALA A 1 178 ? 9.426 -10.539 -12.257 1.00 91.25 178 ALA A C 1
ATOM 1416 O O . ALA A 1 178 ? 10.414 -11.015 -11.689 1.00 91.25 178 ALA A O 1
ATOM 1417 N N . ILE A 1 179 ? 9.407 -10.283 -13.562 1.00 89.56 179 ILE A N 1
ATOM 1418 C CA . ILE A 1 179 ? 10.565 -10.525 -14.419 1.00 89.56 179 ILE A CA 1
ATOM 1419 C C . ILE A 1 179 ? 11.647 -9.502 -14.064 1.00 89.56 179 ILE A C 1
ATOM 1421 O O . ILE A 1 179 ? 11.402 -8.297 -14.116 1.00 89.56 179 ILE A O 1
ATOM 1425 N N . LEU A 1 180 ? 12.844 -9.986 -13.737 1.00 88.44 180 LEU A N 1
ATOM 1426 C CA . LEU A 1 180 ? 14.045 -9.165 -13.612 1.00 88.44 180 LEU A CA 1
ATOM 1427 C C . LEU A 1 180 ? 14.810 -9.208 -14.935 1.00 88.44 180 LEU A C 1
ATOM 1429 O O . LEU A 1 180 ? 15.078 -10.290 -15.461 1.00 88.44 180 LEU A O 1
ATOM 1433 N N . SER A 1 181 ? 15.173 -8.045 -15.467 1.00 85.50 181 SER A N 1
ATOM 1434 C CA . SER A 1 181 ? 16.010 -7.954 -16.661 1.00 85.50 181 SER A CA 1
ATOM 1435 C C . SER A 1 181 ? 17.106 -6.918 -16.470 1.00 85.50 181 SER A C 1
ATOM 1437 O O . SER A 1 181 ? 16.854 -5.796 -16.032 1.00 85.50 181 SER A O 1
ATOM 1439 N N . ALA A 1 182 ? 18.322 -7.281 -16.873 1.00 81.44 182 ALA A N 1
ATOM 1440 C CA . ALA A 1 182 ? 19.390 -6.310 -17.037 1.00 81.44 182 ALA A CA 1
ATOM 1441 C C . ALA A 1 182 ? 19.009 -5.317 -18.146 1.00 81.44 182 ALA A C 1
ATOM 1443 O O . ALA A 1 182 ? 18.319 -5.682 -19.108 1.00 81.44 182 ALA A O 1
ATOM 1444 N N . MET A 1 183 ? 19.458 -4.072 -18.006 1.00 71.75 183 MET A N 1
ATOM 1445 C CA . MET A 1 183 ? 19.288 -3.017 -19.003 1.00 71.75 183 MET A CA 1
ATOM 1446 C C . MET A 1 183 ? 20.066 -3.376 -20.289 1.00 71.75 183 MET A C 1
ATOM 1448 O O . MET A 1 183 ? 21.219 -2.995 -20.454 1.00 71.75 183 MET A O 1
ATOM 1452 N N . ASN A 1 184 ? 19.447 -4.132 -21.202 1.00 64.81 184 ASN A N 1
ATOM 1453 C CA . ASN A 1 184 ? 19.973 -4.397 -22.545 1.00 64.81 184 ASN A CA 1
ATOM 1454 C C . ASN A 1 184 ? 19.123 -3.657 -23.595 1.00 64.81 184 ASN A C 1
ATOM 1456 O O . ASN A 1 184 ? 17.895 -3.661 -23.489 1.00 64.81 184 ASN A O 1
ATOM 1460 N N . PRO A 1 185 ? 19.729 -3.067 -24.640 1.00 49.59 185 PRO A N 1
ATOM 1461 C CA . PRO A 1 185 ? 19.032 -2.186 -25.582 1.00 49.59 185 PRO A CA 1
ATOM 1462 C C . PRO A 1 185 ? 18.073 -2.881 -26.573 1.00 49.59 185 PRO A C 1
ATOM 1464 O O . PRO A 1 185 ? 17.534 -2.203 -27.439 1.00 49.59 185 PRO A O 1
ATOM 1467 N N . THR A 1 186 ? 17.851 -4.201 -26.507 1.00 51.47 186 THR A N 1
ATOM 1468 C CA . THR A 1 186 ? 17.229 -4.959 -27.618 1.00 51.47 186 THR A CA 1
ATOM 1469 C C . THR A 1 186 ? 15.838 -5.543 -27.367 1.00 51.47 186 THR A C 1
ATOM 1471 O O . THR A 1 186 ? 15.240 -6.086 -28.294 1.00 51.47 186 THR A O 1
ATOM 1474 N N . THR A 1 187 ? 15.262 -5.427 -26.171 1.00 51.22 187 THR A N 1
ATOM 1475 C CA . THR A 1 187 ? 13.902 -5.935 -25.904 1.00 51.22 187 THR A CA 1
ATOM 1476 C C . THR A 1 187 ? 12.851 -4.841 -26.074 1.00 51.22 187 THR A C 1
ATOM 1478 O O . THR A 1 187 ? 12.497 -4.154 -25.123 1.00 51.22 187 THR A O 1
ATOM 1481 N N . HIS A 1 188 ? 12.339 -4.714 -27.301 1.00 47.53 188 HIS A N 1
ATOM 1482 C CA . HIS A 1 188 ? 11.220 -3.842 -27.686 1.00 47.53 188 HIS A CA 1
ATOM 1483 C C . HIS A 1 188 ? 9.831 -4.487 -27.521 1.00 47.53 188 HIS A C 1
ATOM 1485 O O . HIS A 1 188 ? 8.858 -4.003 -28.098 1.00 47.53 188 HIS A O 1
ATOM 1491 N N . ASP A 1 189 ? 9.698 -5.559 -26.737 1.00 52.31 189 ASP A N 1
ATOM 1492 C CA . ASP A 1 189 ? 8.363 -6.076 -26.427 1.00 52.31 189 ASP A CA 1
ATOM 1493 C C . ASP A 1 189 ? 7.576 -5.044 -25.615 1.00 52.31 189 ASP A C 1
ATOM 1495 O O . ASP A 1 189 ? 8.119 -4.440 -24.689 1.00 52.31 189 ASP A O 1
ATOM 1499 N N . CYS A 1 190 ? 6.290 -4.883 -25.941 1.00 51.50 190 CYS A N 1
ATOM 1500 C CA . CYS A 1 190 ? 5.307 -4.027 -25.269 1.00 51.50 190 CYS A CA 1
ATOM 1501 C C . CYS A 1 190 ? 5.052 -4.437 -23.801 1.00 51.50 190 CYS A C 1
ATOM 1503 O O . CYS A 1 190 ? 3.943 -4.818 -23.430 1.00 51.50 190 CYS A O 1
ATOM 1505 N N . ARG A 1 191 ? 6.082 -4.391 -22.956 1.00 65.88 191 ARG A N 1
ATOM 1506 C CA . ARG A 1 191 ? 6.029 -4.666 -21.518 1.00 65.88 191 ARG A CA 1
ATOM 1507 C C . ARG A 1 191 ? 6.108 -3.354 -20.751 1.00 65.88 191 ARG A C 1
ATOM 1509 O O . ARG A 1 191 ? 6.733 -2.395 -21.199 1.00 65.88 191 ARG A O 1
ATOM 1516 N N . PHE A 1 192 ? 5.501 -3.320 -19.571 1.00 79.56 192 PHE A N 1
ATOM 1517 C CA . PHE A 1 192 ? 5.687 -2.207 -18.645 1.00 79.56 192 PHE A CA 1
ATOM 1518 C C . PHE A 1 192 ? 7.054 -2.357 -17.985 1.00 79.56 192 PHE A C 1
ATOM 1520 O O . PHE A 1 192 ? 7.259 -3.217 -17.124 1.00 79.56 192 PHE A O 1
ATOM 1527 N N . LEU A 1 193 ? 7.997 -1.549 -18.456 1.00 87.38 193 LEU A N 1
ATOM 1528 C CA . LEU A 1 193 ? 9.372 -1.524 -17.986 1.00 87.38 193 LEU A CA 1
ATOM 1529 C C . LEU A 1 193 ? 9.489 -0.546 -16.817 1.00 87.38 193 LEU A C 1
ATOM 1531 O O . LEU A 1 193 ? 9.076 0.606 -16.932 1.00 87.38 193 LEU A O 1
ATOM 1535 N N . ILE A 1 194 ? 10.061 -1.001 -15.704 1.00 90.31 194 ILE A N 1
ATOM 1536 C CA . ILE A 1 194 ? 10.235 -0.203 -14.486 1.00 90.31 194 ILE A CA 1
ATOM 1537 C C . ILE A 1 194 ? 11.732 -0.145 -14.170 1.00 90.31 194 ILE A C 1
ATOM 1539 O O . ILE A 1 194 ? 12.264 -1.080 -13.567 1.00 90.31 194 ILE A O 1
ATOM 1543 N N . PRO A 1 195 ? 12.440 0.913 -14.606 1.00 91.00 195 PRO A N 1
ATOM 1544 C CA . PRO A 1 195 ? 13.847 1.102 -14.277 1.00 91.00 195 PRO A CA 1
ATOM 1545 C C . PRO A 1 195 ? 14.017 1.430 -12.795 1.00 91.00 195 PRO A C 1
ATOM 1547 O O . PRO A 1 195 ? 13.495 2.437 -12.326 1.00 91.00 195 PRO A O 1
ATOM 1550 N N . VAL A 1 196 ? 14.765 0.601 -12.069 1.00 91.38 196 VAL A N 1
ATOM 1551 C CA . VAL A 1 196 ? 15.086 0.804 -10.642 1.00 91.38 196 VAL A CA 1
ATOM 1552 C C . VAL A 1 196 ? 16.548 1.209 -10.419 1.00 91.38 196 VAL A C 1
ATOM 1554 O O . VAL A 1 196 ? 16.995 1.336 -9.281 1.00 91.38 196 VAL A O 1
ATOM 1557 N N . GLY A 1 197 ? 17.297 1.425 -11.506 1.00 88.88 197 GLY A N 1
ATOM 1558 C CA . GLY A 1 197 ? 18.686 1.884 -11.491 1.00 88.88 197 GLY A CA 1
ATOM 1559 C C . GLY A 1 197 ? 19.633 0.913 -10.783 1.00 88.88 197 GLY A C 1
ATOM 1560 O O . GLY A 1 197 ? 19.587 -0.300 -11.010 1.00 88.88 197 GLY A O 1
ATOM 1561 N N . ASP A 1 198 ? 20.485 1.461 -9.917 1.00 88.19 198 ASP A N 1
ATOM 1562 C CA . ASP A 1 198 ? 21.493 0.729 -9.142 1.00 88.19 198 ASP A CA 1
ATOM 1563 C C . ASP A 1 198 ? 20.881 0.204 -7.828 1.00 88.19 198 ASP A C 1
ATOM 1565 O O . ASP A 1 198 ? 21.279 0.574 -6.723 1.00 88.19 198 ASP A O 1
ATOM 1569 N N . ALA A 1 199 ? 19.806 -0.580 -7.935 1.00 89.56 199 ALA A N 1
ATOM 1570 C CA . ALA A 1 199 ? 19.218 -1.298 -6.803 1.00 89.56 199 ALA A CA 1
ATOM 1571 C C . ALA A 1 199 ? 20.127 -2.455 -6.362 1.00 89.56 199 ALA A C 1
ATOM 1573 O O . ALA A 1 199 ? 20.651 -3.188 -7.204 1.00 89.56 199 ALA A O 1
ATOM 1574 N N . ASP A 1 200 ? 20.296 -2.621 -5.049 1.00 89.69 200 ASP A N 1
ATOM 1575 C CA . ASP A 1 200 ? 20.981 -3.784 -4.481 1.00 89.69 200 ASP A CA 1
ATOM 1576 C C . ASP A 1 200 ? 20.107 -5.052 -4.575 1.00 89.69 200 ASP A C 1
ATOM 1578 O O . ASP A 1 200 ? 18.945 -5.009 -4.988 1.00 89.69 200 ASP A O 1
ATOM 1582 N N . GLU A 1 201 ? 20.658 -6.214 -4.215 1.00 89.12 201 GLU A N 1
ATOM 1583 C CA . GLU A 1 201 ? 19.926 -7.489 -4.309 1.00 89.12 201 GLU A CA 1
ATOM 1584 C C . GLU A 1 201 ? 18.643 -7.500 -3.461 1.00 89.12 201 GLU A C 1
ATOM 1586 O O . GLU A 1 201 ? 17.628 -8.074 -3.866 1.00 89.12 201 GLU A O 1
ATOM 1591 N N . GLN A 1 202 ? 18.675 -6.827 -2.310 1.00 91.62 202 GLN A N 1
ATOM 1592 C CA . GLN A 1 202 ? 17.570 -6.734 -1.362 1.00 91.62 202 GLN A CA 1
ATOM 1593 C C . GLN A 1 202 ? 16.403 -5.933 -1.951 1.00 91.62 202 GLN A C 1
ATOM 1595 O O . GLN A 1 202 ? 15.251 -6.377 -1.937 1.00 91.62 202 GLN A O 1
ATOM 1600 N N . GLU A 1 203 ? 16.705 -4.772 -2.520 1.00 94.06 203 GLU A N 1
ATOM 1601 C CA . GLU A 1 203 ? 15.745 -3.913 -3.190 1.00 94.06 203 GLU A CA 1
ATOM 1602 C C . GLU A 1 203 ? 15.216 -4.561 -4.474 1.00 94.06 203 GLU A C 1
ATOM 1604 O O . GLU A 1 203 ? 14.012 -4.529 -4.728 1.00 94.06 203 GLU A O 1
ATOM 1609 N N . LEU A 1 204 ? 16.073 -5.222 -5.261 1.00 92.69 204 LEU A N 1
ATOM 1610 C CA . LEU A 1 204 ? 15.648 -5.965 -6.451 1.00 92.69 204 LEU A CA 1
ATOM 1611 C C . LEU A 1 204 ? 14.683 -7.097 -6.101 1.00 92.69 204 LEU A C 1
ATOM 1613 O O . LEU A 1 204 ? 13.657 -7.264 -6.768 1.00 92.69 204 LEU A O 1
ATOM 1617 N N . ARG A 1 205 ? 14.973 -7.861 -5.040 1.00 93.44 205 ARG A N 1
ATOM 1618 C CA . ARG A 1 205 ? 14.077 -8.916 -4.556 1.00 93.44 205 ARG A CA 1
ATOM 1619 C C . ARG A 1 205 ? 12.733 -8.347 -4.113 1.00 93.44 205 ARG A C 1
ATOM 1621 O O . ARG A 1 205 ? 11.703 -8.977 -4.383 1.00 93.44 205 ARG A O 1
ATOM 1628 N N . TRP A 1 206 ? 12.749 -7.186 -3.462 1.00 96.19 206 TRP A N 1
ATOM 1629 C CA . TRP A 1 206 ? 11.548 -6.489 -3.022 1.00 96.19 206 TRP A CA 1
ATOM 1630 C C . TRP A 1 206 ? 10.709 -5.990 -4.205 1.00 96.19 206 TRP A C 1
ATOM 1632 O O . TRP A 1 206 ? 9.530 -6.337 -4.291 1.00 96.19 206 TRP A O 1
ATOM 1642 N N . TRP A 1 207 ? 11.309 -5.297 -5.181 1.00 95.88 207 TRP A N 1
ATOM 1643 C CA . TRP A 1 207 ? 10.621 -4.888 -6.413 1.00 95.88 207 TRP A CA 1
ATOM 1644 C C . TRP A 1 207 ? 10.030 -6.087 -7.157 1.00 95.88 207 TRP A C 1
ATOM 1646 O O . TRP A 1 207 ? 8.875 -6.047 -7.582 1.00 95.88 207 TRP A O 1
ATOM 1656 N N . ALA A 1 208 ? 10.781 -7.188 -7.253 1.00 94.06 208 ALA A N 1
ATOM 1657 C CA . ALA A 1 208 ? 10.287 -8.417 -7.860 1.00 94.06 208 ALA A CA 1
ATOM 1658 C C . ALA A 1 208 ? 9.070 -8.990 -7.118 1.00 94.06 208 ALA A C 1
ATOM 1660 O O . ALA A 1 208 ? 8.183 -9.538 -7.761 1.00 94.06 208 ALA A O 1
ATOM 1661 N N . ALA A 1 209 ? 9.007 -8.884 -5.789 1.00 95.44 209 ALA A N 1
ATOM 1662 C CA . ALA A 1 209 ? 7.870 -9.363 -5.007 1.00 95.44 209 ALA A CA 1
ATOM 1663 C C . ALA A 1 209 ? 6.629 -8.476 -5.148 1.00 95.44 209 ALA A C 1
ATOM 1665 O O . ALA A 1 209 ? 5.532 -8.998 -5.339 1.00 95.44 209 ALA A O 1
ATOM 1666 N N . ILE A 1 210 ? 6.765 -7.153 -5.030 1.00 96.06 210 ILE A N 1
ATOM 1667 C CA . ILE A 1 210 ? 5.591 -6.264 -5.036 1.00 96.06 210 ILE A CA 1
ATOM 1668 C C . ILE A 1 210 ? 4.955 -6.145 -6.427 1.00 96.06 210 ILE A C 1
ATOM 1670 O O . ILE A 1 210 ? 3.759 -5.889 -6.524 1.00 96.06 210 ILE A O 1
ATOM 1674 N N . LEU A 1 211 ? 5.745 -6.345 -7.489 1.00 94.75 211 LEU A N 1
ATOM 1675 C CA . LEU A 1 211 ? 5.305 -6.280 -8.888 1.00 94.75 211 LEU A CA 1
ATOM 1676 C C . LEU A 1 211 ? 4.994 -7.660 -9.483 1.00 94.75 211 LEU A C 1
ATOM 1678 O O . LEU A 1 211 ? 4.732 -7.772 -10.682 1.00 94.75 211 LEU A O 1
ATOM 1682 N N . ALA A 1 212 ? 5.069 -8.719 -8.674 1.00 93.56 212 ALA A N 1
ATOM 1683 C CA . ALA A 1 212 ? 4.773 -10.074 -9.109 1.00 93.56 212 ALA A CA 1
ATOM 1684 C C . ALA A 1 212 ? 3.304 -10.215 -9.529 1.00 93.56 212 ALA A C 1
ATOM 1686 O O . ALA A 1 212 ? 2.417 -9.597 -8.940 1.00 93.56 212 ALA A O 1
ATOM 1687 N N . LYS A 1 213 ? 3.036 -11.099 -10.498 1.00 92.50 213 LYS A N 1
ATOM 1688 C CA . LYS A 1 213 ? 1.667 -11.544 -10.770 1.00 92.50 213 LYS A CA 1
ATOM 1689 C C . LYS A 1 213 ? 1.167 -12.389 -9.594 1.00 92.50 213 LYS A C 1
ATOM 1691 O O . LYS A 1 213 ? 1.837 -13.322 -9.146 1.00 92.50 213 LYS A O 1
ATOM 1696 N N . GLY A 1 214 ? -0.023 -12.083 -9.102 1.00 91.62 214 GLY A N 1
ATOM 1697 C CA . GLY A 1 214 ? -0.567 -12.652 -7.881 1.00 91.62 214 GLY A CA 1
ATOM 1698 C C . GLY A 1 214 ? 0.197 -12.160 -6.651 1.00 91.62 214 GLY A C 1
ATOM 1699 O O . GLY A 1 214 ? 0.491 -10.980 -6.504 1.00 91.62 214 GLY A O 1
ATOM 1700 N N . CYS A 1 215 ? 0.496 -13.068 -5.729 1.00 91.94 215 CYS A N 1
ATOM 1701 C CA . CYS A 1 215 ? 1.029 -12.728 -4.415 1.00 91.94 215 CYS A CA 1
ATOM 1702 C C . CYS A 1 215 ? 2.530 -13.026 -4.350 1.00 91.94 215 CYS A C 1
ATOM 1704 O O . CYS A 1 215 ? 2.886 -14.194 -4.240 1.00 91.94 215 CYS A O 1
ATOM 1706 N N . GLY A 1 216 ? 3.392 -12.002 -4.425 1.00 94.62 216 GLY A N 1
ATOM 1707 C CA . GLY A 1 216 ? 4.859 -12.114 -4.282 1.00 94.62 216 GLY A CA 1
ATOM 1708 C C . GLY A 1 216 ? 5.394 -11.905 -2.855 1.00 94.62 216 GLY A C 1
ATOM 1709 O O . GLY A 1 216 ? 6.551 -12.214 -2.555 1.00 94.62 216 GLY A O 1
ATOM 1710 N N . TRP A 1 217 ? 4.550 -11.383 -1.965 1.00 96.25 217 TRP A N 1
ATOM 1711 C CA . TRP A 1 217 ? 4.835 -11.125 -0.552 1.00 96.25 217 TRP A CA 1
ATOM 1712 C C . TRP A 1 217 ? 3.562 -11.266 0.283 1.00 96.25 217 TRP A C 1
ATOM 1714 O O . TRP A 1 217 ? 2.459 -11.091 -0.231 1.00 96.25 217 TRP A O 1
ATOM 1724 N N . GLN A 1 218 ? 3.697 -11.541 1.577 1.00 95.88 218 GLN A N 1
ATOM 1725 C CA . GLN A 1 218 ? 2.582 -11.663 2.516 1.00 95.88 218 GLN A CA 1
ATOM 1726 C C . GLN A 1 218 ? 2.940 -11.047 3.863 1.00 95.88 218 GLN A C 1
ATOM 1728 O O . GLN A 1 218 ? 4.025 -11.298 4.380 1.00 95.88 218 GLN A O 1
ATOM 1733 N N . ALA A 1 219 ? 2.009 -10.276 4.426 1.00 95.56 219 ALA A N 1
ATOM 1734 C CA . ALA A 1 219 ? 2.052 -9.788 5.800 1.00 95.56 219 ALA A CA 1
ATOM 1735 C C . ALA A 1 219 ? 0.856 -10.376 6.549 1.00 95.56 219 ALA A C 1
ATOM 1737 O O . ALA A 1 219 ? -0.293 -10.058 6.217 1.00 95.56 219 ALA A O 1
ATOM 1738 N N . THR A 1 220 ? 1.124 -11.251 7.516 1.00 96.19 220 THR A N 1
ATOM 1739 C CA . THR A 1 220 ? 0.078 -12.034 8.177 1.00 96.19 220 THR A CA 1
ATOM 1740 C C . THR A 1 220 ? 0.152 -11.951 9.693 1.00 96.19 220 THR A C 1
ATOM 1742 O O . THR A 1 220 ? 1.236 -12.083 10.257 1.00 96.19 220 THR A O 1
ATOM 1745 N N . LEU A 1 221 ? -1.013 -11.816 10.328 1.00 95.50 221 LEU A N 1
ATOM 1746 C CA . LEU A 1 221 ? -1.221 -11.923 11.773 1.00 95.50 221 LEU A CA 1
ATOM 1747 C C . LEU A 1 221 ? -1.931 -13.241 12.091 1.00 95.50 221 LEU A C 1
ATOM 1749 O O . LEU A 1 221 ? -2.933 -13.570 11.455 1.00 95.50 221 LEU A O 1
ATOM 1753 N N . THR A 1 222 ? -1.449 -13.994 13.074 1.00 94.62 222 THR A N 1
ATOM 1754 C CA . THR A 1 222 ? -2.037 -15.273 13.484 1.00 94.62 222 THR A CA 1
ATOM 1755 C C . THR A 1 222 ? -2.695 -15.146 14.852 1.00 94.62 222 THR A C 1
ATOM 1757 O O . THR A 1 222 ? -2.028 -14.883 15.852 1.00 94.62 222 THR A O 1
ATOM 1760 N N . ARG A 1 223 ? -4.016 -15.355 14.914 1.00 92.88 223 ARG A N 1
ATOM 1761 C CA . ARG A 1 223 ? -4.821 -15.263 16.144 1.00 92.88 223 ARG A CA 1
ATOM 1762 C C . ARG A 1 223 ? -5.815 -16.411 16.220 1.00 92.88 223 ARG A C 1
ATOM 1764 O O . ARG A 1 223 ? -6.488 -16.715 15.239 1.00 92.88 223 ARG A O 1
ATOM 1771 N N . GLY A 1 224 ? -5.900 -17.076 17.374 1.00 87.06 224 GLY A N 1
ATOM 1772 C CA . GLY A 1 224 ? -6.858 -18.171 17.593 1.00 87.06 224 GLY A CA 1
ATOM 1773 C C . GLY A 1 224 ? -6.770 -19.302 16.555 1.00 87.06 224 GLY A C 1
ATOM 1774 O O . GLY A 1 224 ? -7.796 -19.853 16.165 1.00 87.06 224 GLY A O 1
ATOM 1775 N N . GLY A 1 225 ? -5.564 -19.599 16.052 1.00 88.50 225 GLY A N 1
ATOM 1776 C CA . GLY A 1 225 ? -5.332 -20.621 15.021 1.00 88.50 225 GLY A CA 1
ATOM 1777 C C . GLY A 1 225 ? -5.722 -20.214 13.594 1.00 88.50 225 GLY A C 1
ATOM 1778 O O . GLY A 1 225 ? -5.702 -21.055 12.700 1.00 88.50 225 GLY A O 1
ATOM 1779 N N . ARG A 1 226 ? -6.078 -18.945 13.360 1.00 93.19 226 ARG A N 1
ATOM 1780 C CA . ARG A 1 226 ? -6.389 -18.398 12.034 1.00 93.19 226 ARG A CA 1
ATOM 1781 C C . ARG A 1 226 ? -5.349 -17.375 11.612 1.00 93.19 226 ARG A C 1
ATOM 1783 O O . ARG A 1 226 ? -4.841 -16.628 12.445 1.00 93.19 226 ARG A O 1
ATOM 1790 N N . THR A 1 227 ? -5.091 -17.321 10.313 1.00 94.81 227 THR A N 1
ATOM 1791 C CA . THR A 1 227 ? -4.180 -16.361 9.691 1.00 94.81 227 THR A CA 1
ATOM 1792 C C . THR A 1 227 ? -4.984 -15.263 9.007 1.00 94.81 227 THR A C 1
ATOM 1794 O O . THR A 1 227 ? -5.900 -15.542 8.234 1.00 94.81 227 THR A O 1
ATOM 1797 N N . TYR A 1 228 ? -4.631 -14.018 9.299 1.00 95.88 228 TYR A N 1
ATOM 1798 C CA . TYR A 1 228 ? -5.276 -12.819 8.790 1.00 95.88 228 TYR A CA 1
ATOM 1799 C C . TYR A 1 228 ? -4.274 -11.996 7.985 1.00 95.88 228 TYR A C 1
ATOM 1801 O O . TYR A 1 228 ? -3.157 -11.752 8.434 1.00 95.88 228 TYR A O 1
ATOM 1809 N N . PHE A 1 229 ? -4.686 -11.545 6.809 1.00 95.38 229 PHE A N 1
ATOM 1810 C CA . PHE A 1 229 ? -3.939 -10.628 5.959 1.00 95.38 229 PHE A CA 1
ATOM 1811 C C . PHE A 1 229 ? -4.235 -9.188 6.351 1.00 95.38 229 PHE A C 1
ATOM 1813 O O . PHE A 1 229 ? -5.368 -8.854 6.696 1.00 95.38 229 PHE A O 1
ATOM 1820 N N . SER A 1 230 ? -3.227 -8.327 6.236 1.00 94.62 230 SER A N 1
ATOM 1821 C CA . SER A 1 230 ? -3.407 -6.877 6.347 1.00 94.62 230 SER A CA 1
ATOM 1822 C C . SER A 1 230 ? -4.554 -6.378 5.443 1.00 94.62 230 SER A C 1
ATOM 1824 O O . SER A 1 230 ? -4.653 -6.825 4.299 1.00 94.62 230 SER A O 1
ATOM 1826 N N . PRO A 1 231 ? -5.366 -5.393 5.875 1.00 93.81 231 PRO A N 1
ATOM 1827 C CA . PRO A 1 231 ? -6.379 -4.753 5.028 1.00 93.81 231 PRO A CA 1
ATOM 1828 C C . PRO A 1 231 ? -5.796 -4.081 3.776 1.00 93.81 231 PRO A C 1
ATOM 1830 O O . PRO A 1 231 ? -6.507 -3.844 2.802 1.00 93.81 231 PRO A O 1
ATOM 1833 N N . TRP A 1 232 ? -4.499 -3.764 3.806 1.00 95.50 232 TRP A N 1
ATOM 1834 C CA . TRP A 1 232 ? -3.754 -3.217 2.674 1.00 95.50 232 TRP A CA 1
ATOM 1835 C C . TRP A 1 232 ? -3.005 -4.282 1.873 1.00 95.50 232 TRP A C 1
ATOM 1837 O O . TRP A 1 232 ? -2.285 -3.919 0.950 1.00 95.50 232 TRP A O 1
ATOM 1847 N N . ALA A 1 233 ? -3.150 -5.575 2.185 1.00 94.75 233 ALA A N 1
ATOM 1848 C CA . ALA A 1 233 ? -2.584 -6.649 1.375 1.00 94.75 233 ALA A CA 1
ATOM 1849 C C . ALA A 1 233 ? -3.251 -6.638 -0.009 1.00 94.75 233 ALA A C 1
ATOM 1851 O O . ALA A 1 233 ? -4.352 -7.158 -0.191 1.00 94.75 233 ALA A O 1
ATOM 1852 N N . CYS A 1 234 ? -2.591 -5.981 -0.962 1.00 94.69 234 CYS A N 1
ATOM 1853 C CA . CYS A 1 234 ? -3.080 -5.745 -2.310 1.00 94.69 234 CYS A CA 1
ATOM 1854 C C . CYS A 1 234 ? -2.069 -6.277 -3.321 1.00 94.69 234 CYS A C 1
ATOM 1856 O O . CYS A 1 234 ? -0.885 -5.937 -3.266 1.00 94.69 234 CYS A O 1
ATOM 1858 N N . TYR A 1 235 ? -2.555 -7.108 -4.234 1.00 94.62 235 TYR A N 1
ATOM 1859 C CA . TYR A 1 235 ? -1.743 -7.883 -5.161 1.00 94.62 235 TYR A CA 1
ATOM 1860 C C . TYR A 1 235 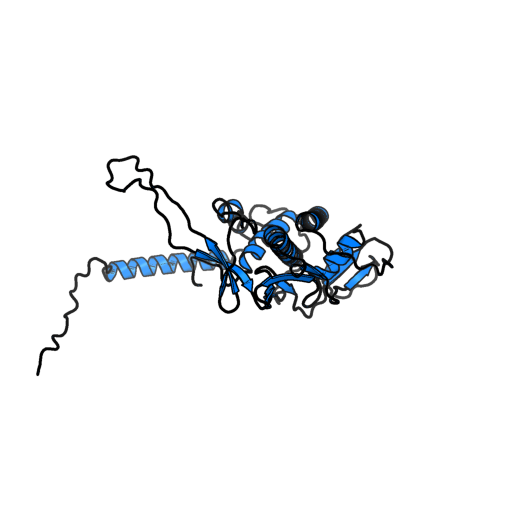? -2.183 -7.665 -6.600 1.00 94.62 235 TYR A C 1
ATOM 1862 O O . TYR A 1 235 ? -3.376 -7.557 -6.876 1.00 94.62 235 TYR A O 1
ATOM 1870 N N . LEU A 1 236 ? -1.231 -7.642 -7.527 1.00 92.56 236 LEU A N 1
ATOM 1871 C CA . LEU A 1 236 ? -1.521 -7.446 -8.941 1.00 92.56 236 LEU A CA 1
ATOM 1872 C C . LEU A 1 236 ? -1.961 -8.764 -9.591 1.00 92.56 236 LEU A C 1
ATOM 1874 O O . LEU A 1 236 ? -1.160 -9.676 -9.743 1.00 92.56 236 LEU A O 1
ATOM 1878 N N . ASP A 1 237 ? -3.209 -8.858 -10.032 1.00 91.88 237 ASP A N 1
ATOM 1879 C CA . ASP A 1 237 ? -3.729 -9.964 -10.845 1.00 91.88 237 ASP A CA 1
ATOM 1880 C C . ASP A 1 237 ? -3.936 -9.511 -12.297 1.00 91.88 237 ASP A C 1
ATOM 1882 O O . ASP A 1 237 ? -5.056 -9.427 -12.804 1.00 91.88 237 ASP A O 1
ATOM 1886 N N . ASP A 1 238 ? -2.839 -9.146 -12.959 1.00 85.69 238 ASP A N 1
ATOM 1887 C CA . ASP A 1 238 ? -2.850 -8.714 -14.355 1.00 85.69 238 ASP A CA 1
ATOM 1888 C C . ASP A 1 238 ? -2.103 -9.710 -15.246 1.00 85.69 238 ASP A C 1
ATOM 1890 O O . ASP A 1 238 ? -1.105 -10.313 -14.845 1.00 85.69 238 ASP A O 1
ATOM 1894 N N . ASP A 1 239 ? -2.594 -9.889 -16.470 1.00 82.88 239 ASP A N 1
ATOM 1895 C CA . ASP A 1 239 ? -1.937 -10.729 -17.471 1.00 82.88 239 ASP A CA 1
ATOM 1896 C C . ASP A 1 239 ? -0.771 -10.009 -18.153 1.00 82.88 239 ASP A C 1
ATOM 1898 O O . ASP A 1 239 ? 0.105 -10.662 -18.721 1.00 82.88 239 ASP A O 1
ATOM 1902 N N . ARG A 1 240 ? -0.723 -8.673 -18.074 1.00 83.50 240 ARG A N 1
ATOM 1903 C CA . ARG A 1 240 ? 0.377 -7.859 -18.596 1.00 83.50 240 ARG A CA 1
ATOM 1904 C C . ARG A 1 240 ? 1.568 -7.955 -17.635 1.00 83.50 240 ARG A C 1
ATOM 1906 O O . ARG A 1 240 ? 1.477 -7.463 -16.509 1.00 83.50 240 ARG A O 1
ATOM 1913 N N . PRO A 1 241 ? 2.702 -8.554 -18.044 1.00 77.31 241 PRO A N 1
ATOM 1914 C CA . PRO A 1 241 ? 3.844 -8.709 -17.156 1.00 77.31 241 PRO A CA 1
ATOM 1915 C C . PRO A 1 241 ? 4.533 -7.361 -16.911 1.00 77.31 241 PRO A C 1
ATOM 1917 O O . PRO A 1 241 ? 4.910 -6.656 -17.853 1.00 77.31 241 PRO A O 1
ATOM 1920 N N . LEU A 1 242 ? 4.754 -7.036 -15.637 1.00 86.75 242 LEU A N 1
ATOM 1921 C CA . LEU A 1 242 ? 5.656 -5.961 -15.229 1.00 86.75 242 LEU A CA 1
ATOM 1922 C C . LEU A 1 242 ? 7.094 -6.492 -15.219 1.00 86.75 242 LEU A C 1
ATOM 1924 O O . LEU A 1 242 ? 7.360 -7.593 -14.731 1.00 86.75 242 LEU A O 1
ATOM 1928 N N . THR A 1 243 ? 8.026 -5.726 -15.784 1.00 89.44 243 THR A N 1
ATOM 1929 C CA . THR A 1 243 ? 9.450 -6.086 -15.830 1.00 89.44 243 THR A CA 1
ATOM 1930 C C . THR A 1 243 ? 10.273 -5.036 -15.096 1.00 89.44 243 THR A C 1
ATOM 1932 O O . THR A 1 243 ? 10.229 -3.854 -15.436 1.00 89.44 243 THR A O 1
ATOM 1935 N N . VAL A 1 244 ? 11.045 -5.476 -14.107 1.00 90.81 244 VAL A N 1
ATOM 1936 C CA . VAL A 1 244 ? 11.979 -4.637 -13.353 1.00 90.81 244 VAL A CA 1
ATOM 1937 C C . VAL A 1 244 ? 13.299 -4.585 -14.114 1.00 90.81 244 VAL A C 1
ATOM 1939 O O . VAL A 1 244 ? 13.929 -5.622 -14.345 1.00 90.81 244 VAL A O 1
ATOM 1942 N N . LEU A 1 245 ? 13.705 -3.380 -14.510 1.00 89.94 245 LEU A N 1
ATOM 1943 C CA . LEU A 1 245 ? 14.974 -3.132 -15.188 1.00 89.94 245 LEU A CA 1
ATOM 1944 C C . LEU A 1 245 ? 16.022 -2.649 -14.195 1.00 89.94 245 LEU A C 1
ATOM 1946 O O . LEU A 1 245 ? 15.793 -1.674 -13.480 1.00 89.94 245 LEU A O 1
ATOM 1950 N N . HIS A 1 246 ? 17.180 -3.300 -14.188 1.00 86.50 246 HIS A N 1
ATOM 1951 C CA . HIS A 1 246 ? 18.285 -2.957 -13.297 1.00 86.50 246 HIS A CA 1
ATOM 1952 C C . HIS A 1 246 ? 19.609 -2.805 -14.048 1.00 86.50 246 HIS A C 1
ATOM 1954 O O . HIS A 1 246 ? 19.832 -3.433 -15.086 1.00 86.50 246 HIS A O 1
ATOM 1960 N N . ASN A 1 247 ? 20.497 -1.983 -13.489 1.00 82.38 247 ASN A N 1
ATOM 1961 C CA . ASN A 1 247 ? 21.810 -1.691 -14.072 1.00 82.38 247 ASN A CA 1
ATOM 1962 C C . ASN A 1 247 ? 22.890 -2.721 -13.686 1.00 82.38 247 ASN A C 1
ATOM 1964 O O . ASN A 1 247 ? 23.937 -2.787 -14.324 1.00 82.38 247 ASN A O 1
ATOM 1968 N N . GLY A 1 248 ? 22.657 -3.519 -12.637 1.00 66.62 248 GLY A N 1
ATOM 1969 C CA . GLY A 1 248 ? 23.636 -4.490 -12.132 1.00 66.62 248 GLY A CA 1
ATOM 1970 C C . GLY A 1 248 ? 23.827 -5.729 -13.019 1.00 66.62 248 GLY A C 1
ATOM 1971 O O . GLY A 1 248 ? 22.934 -6.111 -13.779 1.00 66.62 248 GLY A O 1
ATOM 1972 N N . LEU A 1 249 ? 24.972 -6.411 -12.874 1.00 56.81 249 LEU A N 1
ATOM 1973 C CA . LEU A 1 249 ? 25.138 -7.774 -13.393 1.00 56.81 249 LEU A CA 1
ATOM 1974 C C . LEU A 1 249 ? 24.129 -8.717 -12.718 1.00 56.81 249 LEU A C 1
ATOM 1976 O O . LEU A 1 249 ? 23.763 -8.512 -11.563 1.00 56.81 249 LEU A O 1
ATOM 1980 N N . LYS A 1 250 ? 23.677 -9.743 -13.455 1.00 54.53 250 LYS A N 1
ATOM 1981 C CA . LYS A 1 250 ? 22.742 -10.778 -12.978 1.00 54.53 250 LYS A CA 1
ATOM 1982 C C . LYS A 1 250 ? 23.110 -11.215 -11.554 1.00 54.53 250 LYS A C 1
ATOM 1984 O O . LYS A 1 250 ? 24.165 -11.810 -11.359 1.00 54.53 250 LYS A O 1
ATOM 1989 N N . SER A 1 251 ? 22.242 -10.918 -10.588 1.00 52.28 251 SER A N 1
ATOM 1990 C CA . SER A 1 251 ? 22.418 -11.369 -9.208 1.00 52.28 251 SER A CA 1
ATOM 1991 C C . SER A 1 251 ? 22.302 -12.895 -9.151 1.00 52.28 251 SER A C 1
ATOM 1993 O O . SER A 1 251 ? 21.360 -13.488 -9.683 1.00 52.28 251 SER A O 1
ATOM 1995 N N . THR A 1 252 ? 23.313 -13.522 -8.552 1.00 52.50 252 THR A N 1
ATOM 1996 C CA . THR A 1 252 ? 23.498 -14.980 -8.453 1.00 52.50 252 THR A CA 1
ATOM 1997 C C . THR A 1 252 ? 23.185 -15.530 -7.061 1.00 52.50 252 THR A C 1
ATOM 1999 O O . THR A 1 252 ? 23.372 -16.723 -6.829 1.00 52.50 252 THR A O 1
ATOM 2002 N N . SER A 1 253 ? 22.747 -14.700 -6.111 1.00 52.44 253 SER A N 1
ATOM 2003 C CA . SER A 1 253 ? 22.668 -15.123 -4.713 1.00 52.44 253 SER A CA 1
ATOM 2004 C C . SER A 1 253 ? 21.310 -15.770 -4.389 1.00 52.44 253 SER A C 1
ATOM 2006 O O . SER A 1 253 ? 20.239 -15.173 -4.481 1.00 52.44 253 SER A O 1
ATOM 2008 N N . ALA A 1 254 ? 21.367 -17.061 -4.050 1.00 50.12 254 ALA A N 1
ATOM 2009 C CA . ALA A 1 254 ? 20.242 -17.898 -3.632 1.00 50.12 254 ALA A CA 1
ATOM 2010 C C . ALA A 1 254 ? 19.957 -17.784 -2.121 1.00 50.12 254 ALA A C 1
ATOM 2012 O O . ALA A 1 254 ? 19.409 -18.709 -1.519 1.00 50.12 254 ALA A O 1
ATOM 2013 N N . TYR A 1 255 ? 20.367 -16.685 -1.483 1.00 47.22 255 TYR A N 1
ATOM 2014 C CA . TYR A 1 255 ? 20.101 -16.486 -0.065 1.00 47.22 255 TYR A CA 1
ATOM 2015 C C . TYR A 1 255 ? 18.632 -16.118 0.138 1.00 47.22 255 TYR A C 1
ATOM 2017 O O . TYR A 1 255 ? 18.046 -15.336 -0.612 1.00 47.22 255 TYR A O 1
ATOM 2025 N N . SER A 1 256 ? 18.025 -16.722 1.158 1.00 61.09 256 SER A N 1
ATOM 2026 C CA . SER A 1 256 ? 16.692 -16.369 1.638 1.00 61.09 256 SER A CA 1
ATOM 2027 C C . SER A 1 256 ? 16.729 -14.948 2.202 1.00 61.09 256 SER A C 1
ATOM 2029 O O . SER A 1 256 ? 16.921 -14.760 3.399 1.00 61.09 256 SER A O 1
ATOM 2031 N N . LEU A 1 257 ? 16.597 -13.949 1.330 1.00 82.06 257 LEU A N 1
ATOM 2032 C CA . LEU A 1 257 ? 16.509 -12.548 1.721 1.00 82.06 257 LEU A CA 1
ATOM 2033 C C . LEU A 1 257 ? 15.208 -12.333 2.498 1.00 82.06 257 LEU A C 1
ATOM 2035 O O . LEU A 1 257 ? 14.126 -12.666 2.009 1.00 82.06 257 LEU A O 1
ATOM 2039 N N . GLU A 1 258 ? 15.309 -11.788 3.707 1.00 90.31 258 GLU A N 1
ATOM 2040 C CA . GLU A 1 258 ? 14.136 -11.372 4.475 1.00 90.31 258 GLU A CA 1
ATOM 2041 C C . GLU A 1 258 ? 13.466 -10.176 3.790 1.00 90.31 258 GLU A C 1
ATOM 2043 O O . GLU A 1 258 ? 14.158 -9.366 3.180 1.00 90.31 258 GLU A O 1
ATOM 2048 N N . PRO A 1 259 ? 12.138 -10.013 3.842 1.00 95.19 259 PRO A N 1
ATOM 2049 C CA . PRO A 1 259 ? 11.515 -8.799 3.326 1.00 95.19 259 PRO A CA 1
ATOM 2050 C C . PRO A 1 259 ? 11.921 -7.548 4.133 1.00 95.19 259 PRO A C 1
ATOM 2052 O O . PRO A 1 259 ? 12.052 -7.632 5.354 1.00 95.19 259 PRO A O 1
ATOM 2055 N N . PRO A 1 260 ? 12.097 -6.375 3.493 1.00 96.62 260 PRO A N 1
ATOM 2056 C CA . PRO A 1 260 ? 12.472 -5.142 4.185 1.00 96.62 260 PRO A CA 1
ATOM 2057 C C . PRO A 1 260 ? 11.392 -4.661 5.165 1.00 96.62 260 PRO A C 1
ATOM 2059 O O . PRO A 1 260 ? 10.196 -4.878 4.950 1.00 96.62 260 PRO A O 1
ATOM 2062 N N . SER A 1 261 ? 11.802 -3.921 6.196 1.00 97.38 261 SER A N 1
ATOM 2063 C CA . SER A 1 261 ? 10.875 -3.201 7.083 1.00 97.38 261 SER A CA 1
ATOM 2064 C C . SER A 1 261 ? 10.083 -2.120 6.335 1.00 97.38 261 SER A C 1
ATOM 2066 O O . SER A 1 261 ? 10.423 -1.738 5.212 1.00 97.38 261 SER A O 1
ATOM 2068 N N . SER A 1 262 ? 9.041 -1.578 6.965 1.00 97.88 262 SER A N 1
ATOM 2069 C CA . SER A 1 262 ? 8.235 -0.481 6.419 1.00 97.88 262 SER A CA 1
ATOM 2070 C C . SER A 1 262 ? 9.086 0.757 6.104 1.00 97.88 262 SER A C 1
ATOM 2072 O O . SER A 1 262 ? 8.962 1.328 5.021 1.00 97.88 262 SER A O 1
ATOM 2074 N N . THR A 1 263 ? 10.013 1.117 6.998 1.00 98.00 263 THR A N 1
ATOM 2075 C CA . THR A 1 263 ? 10.950 2.238 6.823 1.00 98.00 263 THR A CA 1
ATOM 2076 C C . THR A 1 263 ? 11.912 1.999 5.659 1.00 98.00 263 THR A C 1
ATOM 2078 O O . THR A 1 263 ? 12.163 2.906 4.867 1.00 98.00 263 THR A O 1
ATOM 2081 N N . GLN A 1 264 ? 12.441 0.780 5.522 1.00 97.75 264 GLN A N 1
ATOM 2082 C CA . GLN A 1 264 ? 13.361 0.444 4.432 1.00 97.75 264 GLN A CA 1
ATOM 2083 C C . GLN A 1 264 ? 12.637 0.382 3.079 1.00 97.75 264 GLN A C 1
ATOM 2085 O O . GLN A 1 264 ? 13.115 0.927 2.093 1.00 97.75 264 GLN A O 1
ATOM 2090 N N . ALA A 1 265 ? 11.441 -0.200 3.022 1.00 98.06 265 ALA A N 1
ATOM 2091 C CA . ALA A 1 265 ? 10.626 -0.182 1.809 1.00 98.06 265 ALA A CA 1
ATOM 2092 C C . ALA A 1 265 ? 10.211 1.247 1.405 1.00 98.06 265 ALA A C 1
ATOM 2094 O O . ALA A 1 265 ? 10.138 1.569 0.217 1.00 98.06 265 ALA A O 1
ATOM 2095 N N . GLN A 1 266 ? 9.984 2.134 2.379 1.00 98.06 266 GLN A N 1
ATOM 2096 C CA . GLN A 1 266 ? 9.702 3.543 2.111 1.00 98.06 266 GLN A CA 1
ATOM 2097 C C . GLN A 1 266 ? 10.883 4.260 1.450 1.00 98.06 266 GLN A C 1
ATOM 2099 O O . GLN A 1 266 ? 10.664 5.064 0.540 1.00 98.06 266 GLN A O 1
ATOM 2104 N N . SER A 1 267 ? 12.123 3.966 1.857 1.00 97.81 267 SER A N 1
ATOM 2105 C CA . SER A 1 267 ? 13.299 4.559 1.212 1.00 97.81 267 SER A CA 1
ATOM 2106 C C . SER A 1 267 ? 13.446 4.086 -0.239 1.00 97.81 267 SER A C 1
ATOM 2108 O O . SER A 1 267 ? 13.742 4.911 -1.104 1.00 97.81 267 SER A O 1
ATOM 2110 N N . TYR A 1 268 ? 13.130 2.820 -0.538 1.00 97.56 268 TYR A N 1
ATOM 2111 C CA . TYR A 1 268 ? 13.093 2.296 -1.910 1.00 97.56 268 TYR A CA 1
ATOM 2112 C C . TYR A 1 268 ? 12.056 3.018 -2.787 1.00 97.56 268 TYR A C 1
ATOM 2114 O O . TYR A 1 268 ? 12.387 3.458 -3.892 1.00 97.56 268 TYR A O 1
ATOM 2122 N N . LEU A 1 269 ? 10.825 3.233 -2.294 1.00 97.25 269 LEU A N 1
ATOM 2123 C CA . LEU A 1 269 ? 9.815 4.006 -3.038 1.00 97.25 269 LEU A CA 1
ATOM 2124 C C . LEU A 1 269 ? 10.248 5.447 -3.291 1.00 97.25 269 LEU A C 1
ATOM 2126 O O . LEU A 1 269 ? 10.069 5.957 -4.398 1.00 97.25 269 LEU A O 1
ATOM 2130 N N . LEU A 1 270 ? 10.793 6.110 -2.268 1.00 97.00 270 LEU A N 1
ATOM 2131 C CA . LEU A 1 270 ? 11.234 7.495 -2.384 1.00 97.00 270 LEU A CA 1
ATOM 2132 C C . LEU A 1 270 ? 12.362 7.624 -3.412 1.00 97.00 270 LEU A C 1
ATOM 2134 O O . LEU A 1 270 ? 12.332 8.535 -4.237 1.00 97.00 270 LEU A O 1
ATOM 2138 N N . ARG A 1 271 ? 13.310 6.682 -3.404 1.00 96.31 271 ARG A N 1
ATOM 2139 C CA . ARG A 1 271 ? 14.411 6.621 -4.369 1.00 96.31 271 ARG A CA 1
ATOM 2140 C C . ARG A 1 271 ? 13.897 6.485 -5.802 1.00 96.31 271 ARG A C 1
ATOM 2142 O O . ARG A 1 271 ? 14.328 7.242 -6.670 1.00 96.31 271 ARG A O 1
ATOM 2149 N N . LEU A 1 272 ? 12.932 5.591 -6.044 1.00 95.12 272 LEU A N 1
ATOM 2150 C CA . LEU A 1 272 ? 12.295 5.448 -7.359 1.00 95.12 272 LEU A CA 1
ATOM 2151 C C . LEU A 1 272 ? 11.565 6.736 -7.777 1.00 95.12 272 LEU A C 1
ATOM 2153 O O . LEU A 1 272 ? 11.712 7.195 -8.908 1.00 95.12 272 LEU A O 1
ATOM 2157 N N . ALA A 1 273 ? 10.808 7.349 -6.864 1.00 94.75 273 ALA A N 1
ATOM 2158 C CA . ALA A 1 273 ? 10.083 8.588 -7.138 1.00 94.75 273 ALA A CA 1
ATOM 2159 C C . ALA A 1 273 ? 11.020 9.750 -7.490 1.00 94.75 273 ALA A C 1
ATOM 2161 O O . ALA A 1 273 ? 10.724 10.516 -8.404 1.00 94.75 273 ALA A O 1
ATOM 2162 N N . GLN A 1 274 ? 12.160 9.869 -6.810 1.00 94.12 274 GLN A N 1
ATOM 2163 C CA . GLN A 1 274 ? 13.173 10.878 -7.118 1.00 94.12 274 GLN A CA 1
ATOM 2164 C C . GLN A 1 274 ? 13.838 10.617 -8.473 1.00 94.12 274 GLN A C 1
ATOM 2166 O O . GLN A 1 274 ? 13.944 11.536 -9.281 1.00 94.12 274 GLN A O 1
ATOM 2171 N N . MET A 1 275 ? 14.218 9.365 -8.750 1.00 92.56 275 MET A N 1
ATOM 2172 C CA . MET A 1 275 ? 14.847 8.958 -10.012 1.00 92.56 275 MET A CA 1
ATOM 2173 C C . MET A 1 275 ? 13.987 9.298 -11.234 1.00 92.56 275 MET A C 1
ATOM 2175 O O . MET A 1 275 ? 14.509 9.738 -12.255 1.00 92.56 275 MET A O 1
ATOM 2179 N N . HIS A 1 276 ? 12.669 9.121 -11.121 1.00 90.31 276 HIS A N 1
ATOM 2180 C CA . HIS A 1 276 ? 11.722 9.344 -12.219 1.00 90.31 276 HIS A CA 1
ATOM 2181 C C . HIS A 1 276 ? 10.991 10.685 -12.159 1.00 90.31 276 HIS A C 1
ATOM 2183 O O . HIS A 1 276 ? 10.083 10.906 -12.958 1.00 90.31 276 HIS A O 1
ATOM 2189 N N . ASN A 1 277 ? 11.356 11.573 -11.225 1.00 90.25 277 ASN A N 1
ATOM 2190 C CA . ASN A 1 277 ? 10.651 12.833 -10.973 1.00 90.25 277 ASN A CA 1
ATOM 2191 C C . ASN A 1 277 ? 9.121 12.638 -10.826 1.00 90.25 277 ASN A C 1
ATOM 2193 O O . ASN A 1 277 ? 8.322 13.316 -11.467 1.00 90.25 277 ASN A O 1
ATOM 2197 N N . ALA A 1 278 ? 8.728 11.656 -10.010 1.00 91.69 278 ALA A N 1
ATOM 2198 C CA . ALA A 1 278 ? 7.357 11.167 -9.841 1.00 91.69 278 ALA A CA 1
ATOM 2199 C C . ALA A 1 278 ? 6.881 11.245 -8.374 1.00 91.69 278 ALA A C 1
ATOM 2201 O O . ALA A 1 278 ? 6.134 10.393 -7.890 1.00 91.69 278 ALA A O 1
ATOM 2202 N N . VAL A 1 279 ? 7.349 12.251 -7.626 1.00 90.88 279 VAL A N 1
ATOM 2203 C CA . VAL A 1 279 ? 6.976 12.461 -6.212 1.00 90.88 279 VAL A CA 1
ATOM 2204 C C . VAL A 1 279 ? 5.487 12.789 -6.061 1.00 90.88 279 VAL A C 1
ATOM 2206 O O . VAL A 1 279 ? 4.847 12.362 -5.103 1.00 90.88 279 VAL A O 1
ATOM 2209 N N . ASP A 1 280 ? 4.908 13.498 -7.024 1.00 88.12 280 ASP A N 1
ATOM 2210 C CA . ASP A 1 280 ? 3.471 13.754 -7.093 1.00 88.12 280 ASP A CA 1
ATOM 2211 C C . ASP A 1 280 ? 2.665 12.448 -7.206 1.00 88.12 280 ASP A C 1
ATOM 2213 O O . ASP A 1 280 ? 1.690 12.253 -6.478 1.00 88.12 280 ASP A O 1
ATOM 2217 N N . GLN A 1 281 ? 3.126 11.509 -8.036 1.00 92.06 281 GLN A N 1
ATOM 2218 C CA . GLN A 1 281 ? 2.539 10.176 -8.158 1.00 92.06 281 GLN A CA 1
ATOM 2219 C C . GLN A 1 281 ? 2.720 9.348 -6.884 1.00 92.06 281 GLN A C 1
ATOM 2221 O O . GLN A 1 281 ? 1.811 8.609 -6.517 1.00 92.06 281 GLN A O 1
ATOM 2226 N N . LEU A 1 282 ? 3.849 9.487 -6.178 1.00 93.94 282 LEU A N 1
ATOM 2227 C CA . LEU A 1 282 ? 4.073 8.829 -4.887 1.00 93.94 282 LEU A CA 1
ATOM 2228 C C . LEU A 1 282 ? 3.038 9.276 -3.842 1.00 93.94 282 LEU A C 1
ATOM 2230 O O . LEU A 1 282 ? 2.506 8.440 -3.107 1.00 93.94 282 LEU A O 1
ATOM 2234 N N . ILE A 1 283 ? 2.731 10.576 -3.790 1.00 92.00 283 ILE A N 1
ATOM 2235 C CA . ILE A 1 283 ? 1.719 11.140 -2.886 1.00 92.00 283 ILE A CA 1
ATOM 2236 C C . ILE A 1 283 ? 0.312 10.713 -3.323 1.00 92.00 283 ILE A C 1
ATOM 2238 O O . ILE A 1 283 ? -0.481 10.261 -2.496 1.00 92.00 283 ILE A O 1
ATOM 2242 N N . ALA A 1 284 ? -0.003 10.805 -4.617 1.00 90.75 284 ALA A N 1
ATOM 2243 C CA . ALA A 1 284 ? -1.294 10.370 -5.149 1.00 90.75 284 ALA A CA 1
ATOM 2244 C C . ALA A 1 284 ? -1.547 8.878 -4.884 1.00 90.75 284 ALA A C 1
ATOM 2246 O O . ALA A 1 284 ? -2.641 8.489 -4.471 1.00 90.75 284 ALA A O 1
ATOM 2247 N N . ALA A 1 285 ? -0.518 8.047 -5.047 1.00 93.88 285 ALA A N 1
ATOM 2248 C CA . ALA A 1 285 ? -0.572 6.629 -4.742 1.00 93.88 285 ALA A CA 1
ATOM 2249 C C . ALA A 1 285 ? -0.813 6.361 -3.259 1.00 93.88 285 ALA A C 1
ATOM 2251 O O . ALA A 1 285 ? -1.625 5.501 -2.945 1.00 93.88 285 ALA A O 1
ATOM 2252 N N . PHE A 1 286 ? -0.172 7.106 -2.353 1.00 94.56 286 PHE A N 1
ATOM 2253 C CA . PHE A 1 286 ? -0.432 6.974 -0.918 1.00 94.56 286 PHE A CA 1
ATOM 2254 C C . PHE A 1 286 ? -1.922 7.163 -0.613 1.00 94.56 286 PHE A C 1
ATOM 2256 O O . PHE A 1 286 ? -2.543 6.313 0.027 1.00 94.56 286 PHE A O 1
ATOM 2263 N N . MET A 1 287 ? -2.518 8.231 -1.150 1.00 91.19 287 MET A N 1
ATOM 2264 C CA . MET A 1 287 ? -3.944 8.511 -0.982 1.00 91.19 287 MET A CA 1
ATOM 2265 C C . MET A 1 287 ? -4.816 7.404 -1.570 1.00 91.19 287 MET A C 1
ATOM 2267 O O . MET A 1 287 ? -5.755 6.960 -0.914 1.00 91.19 287 MET A O 1
ATOM 2271 N N . ALA A 1 288 ? -4.485 6.912 -2.766 1.00 91.00 288 ALA A N 1
ATOM 2272 C CA . ALA A 1 288 ? -5.191 5.795 -3.383 1.00 91.00 288 ALA A CA 1
ATOM 2273 C C . ALA A 1 288 ? -5.103 4.518 -2.527 1.00 91.00 288 ALA A C 1
ATOM 2275 O O . ALA A 1 288 ? -6.120 3.856 -2.310 1.00 91.00 288 ALA A O 1
ATOM 2276 N N . THR A 1 289 ? -3.933 4.203 -1.968 1.00 94.06 289 THR A N 1
ATOM 2277 C CA . THR A 1 289 ? -3.719 3.025 -1.117 1.00 94.06 289 THR A CA 1
ATOM 2278 C C . THR A 1 289 ? -4.543 3.084 0.169 1.00 94.06 289 THR A C 1
ATOM 2280 O O . THR A 1 289 ? -5.099 2.064 0.579 1.00 94.06 289 THR A O 1
ATOM 2283 N N . LEU A 1 290 ? -4.724 4.266 0.773 1.00 90.69 290 LEU A N 1
ATOM 2284 C CA . LEU A 1 290 ? -5.613 4.431 1.934 1.00 90.69 290 LEU A CA 1
ATOM 2285 C C . LEU A 1 290 ? -7.069 4.040 1.634 1.00 90.69 290 LEU A C 1
ATOM 2287 O O . LEU A 1 290 ? -7.822 3.727 2.553 1.00 90.69 290 LEU A O 1
ATOM 2291 N N . THR A 1 291 ? -7.467 4.018 0.360 1.00 87.62 291 THR A N 1
ATOM 2292 C CA . THR A 1 291 ? -8.827 3.653 -0.054 1.00 87.62 291 THR A CA 1
ATOM 2293 C C . THR A 1 291 ? -9.028 2.166 -0.360 1.00 87.62 291 THR A C 1
ATOM 2295 O O . THR A 1 291 ? -10.170 1.780 -0.640 1.00 87.62 291 THR A O 1
ATOM 2298 N N . ILE A 1 292 ? -7.960 1.351 -0.301 1.00 90.06 292 ILE A N 1
ATOM 2299 C CA . ILE A 1 292 ? -7.995 -0.100 -0.556 1.00 90.06 292 ILE A CA 1
ATOM 2300 C C . ILE A 1 292 ? -8.903 -0.835 0.440 1.00 90.06 292 ILE A C 1
ATOM 2302 O O . ILE A 1 292 ? -9.745 -1.606 -0.028 1.00 90.06 292 ILE A O 1
ATOM 2306 N N . PRO A 1 293 ? -8.812 -0.609 1.770 1.00 86.50 293 PRO A N 1
ATOM 2307 C CA . PRO A 1 293 ? -9.672 -1.303 2.722 1.00 86.50 293 PRO A CA 1
ATOM 2308 C C . PRO A 1 293 ? -11.151 -0.983 2.467 1.00 86.50 293 PRO A C 1
ATOM 2310 O O . PRO A 1 293 ? -11.654 0.100 2.777 1.00 86.50 293 PRO A O 1
ATOM 2313 N N . ARG A 1 294 ? -11.882 -1.945 1.892 1.00 67.56 294 ARG A N 1
ATOM 2314 C CA . ARG A 1 294 ? -13.277 -1.751 1.456 1.00 67.56 294 ARG A CA 1
ATOM 2315 C C . ARG A 1 294 ? -14.251 -1.621 2.627 1.00 67.56 294 ARG A C 1
ATOM 2317 O O . ARG A 1 294 ? -15.283 -0.973 2.488 1.00 67.56 294 ARG A O 1
ATOM 2324 N N . ARG A 1 295 ? -13.921 -2.219 3.777 1.00 58.94 295 ARG A N 1
ATOM 2325 C CA . ARG A 1 295 ? -14.8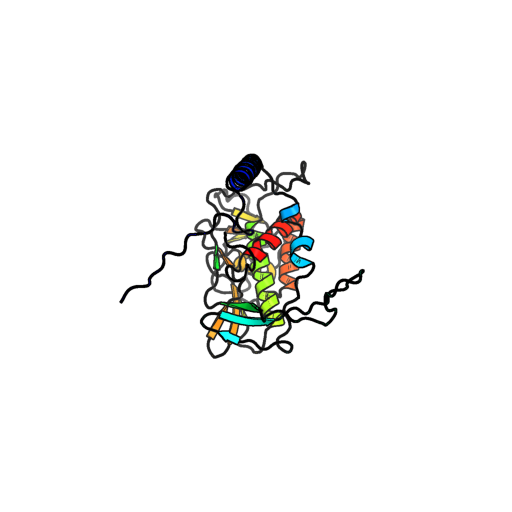01 -2.320 4.955 1.00 58.94 295 ARG A CA 1
ATOM 2326 C C . ARG A 1 295 ? -14.670 -1.169 5.960 1.00 58.94 295 ARG A C 1
ATOM 2328 O O . ARG A 1 295 ? -15.368 -1.184 6.964 1.00 58.94 295 ARG A O 1
ATOM 2335 N N . GLN A 1 296 ? -13.808 -0.180 5.708 1.00 55.03 296 GLN A N 1
ATOM 2336 C CA . GLN A 1 296 ? -13.491 0.883 6.681 1.00 55.03 296 GLN A CA 1
ATOM 2337 C C . GLN A 1 296 ? -13.978 2.283 6.284 1.00 55.03 296 GLN A C 1
ATOM 2339 O O . GLN A 1 296 ? -13.666 3.261 6.963 1.00 55.03 296 GLN A O 1
ATOM 2344 N N . ARG A 1 297 ? -14.761 2.418 5.205 1.00 51.16 297 ARG A N 1
ATOM 2345 C CA . ARG A 1 297 ? -15.350 3.713 4.835 1.00 51.16 297 ARG A CA 1
ATOM 2346 C C . ARG A 1 297 ? -16.553 4.018 5.723 1.00 51.16 297 ARG A C 1
ATOM 2348 O O . ARG A 1 297 ? -17.700 3.799 5.346 1.00 51.16 297 ARG A O 1
ATOM 2355 N N . PHE A 1 298 ? -16.288 4.543 6.911 1.00 47.19 298 PHE A N 1
ATOM 2356 C CA . PHE A 1 298 ? -17.317 5.172 7.727 1.00 47.19 298 PHE A CA 1
ATOM 2357 C C . PHE A 1 298 ? -17.654 6.542 7.122 1.00 47.19 298 PHE A C 1
ATOM 2359 O O . PHE A 1 298 ? -16.822 7.445 7.133 1.00 47.19 298 PHE A O 1
ATOM 2366 N N . GLY A 1 299 ? -18.868 6.696 6.578 1.00 40.88 299 GLY A N 1
ATOM 2367 C CA . GLY A 1 299 ? -19.435 8.018 6.273 1.00 40.88 299 GLY A CA 1
ATOM 2368 C C . GLY A 1 299 ? -19.965 8.281 4.861 1.00 40.88 299 GLY A C 1
ATOM 2369 O O . GLY A 1 299 ? -20.525 9.352 4.656 1.00 40.88 299 GLY A O 1
ATOM 2370 N N . ALA A 1 300 ? -19.875 7.355 3.903 1.00 28.12 300 ALA A N 1
ATOM 2371 C CA . ALA A 1 300 ? -20.618 7.488 2.645 1.00 28.12 300 ALA A CA 1
ATOM 2372 C C . ALA A 1 300 ? -20.900 6.113 2.015 1.00 28.12 300 ALA A C 1
ATOM 2374 O O . ALA A 1 300 ? -19.951 5.457 1.574 1.00 28.12 300 ALA A O 1
ATOM 2375 N N . PRO A 1 301 ? -22.165 5.656 1.940 1.00 27.62 301 PRO A N 1
ATOM 2376 C CA . PRO A 1 301 ? -22.535 4.729 0.880 1.00 27.62 301 PRO A CA 1
ATOM 2377 C C . PRO A 1 301 ? -22.314 5.442 -0.463 1.00 27.62 301 PRO A C 1
ATOM 2379 O O . PRO A 1 301 ? -22.646 6.623 -0.594 1.00 27.62 301 PRO A O 1
ATOM 2382 N N . ILE A 1 302 ? -21.704 4.745 -1.422 1.00 35.34 302 ILE A N 1
ATOM 2383 C CA . ILE A 1 302 ? -21.742 5.150 -2.834 1.00 35.34 302 ILE A CA 1
ATOM 2384 C C . ILE A 1 302 ? -23.119 4.772 -3.374 1.00 35.34 302 ILE A C 1
ATOM 2386 O O . ILE A 1 302 ? -23.561 3.645 -3.046 1.00 35.34 302 ILE A O 1
#

Radius of gyration: 25.36 Å; Cα contacts (8 Å, |Δi|>4): 440; chains: 1; bounding box: 90×52×58 Å

Secondary structure (DSSP, 8-state):
----------S--TTS--HHHHHHHHHHHHHHHHHHHHHHHH--SB-GGGG-HHHHHTTPPPPPPTTTS-EEEETTEEEEEE--EE----SSS-----S-EEPPPEEEEEEESS-EEE---TT--SB---BTT-TT----B--HHHHHHHHHHHHHHHHHHHH--STTSEEEE-S--PEEEE--TT--SS-EEEE--S--HHHHHHHHHHTSBB-SEEEEEEETTEEEE-TT-EEE--SS-EEEEESS--------PPPPPHHHHHHHHHHHHHHTT-HHHHHHHHHHHHT--TT--TT---